Protein AF-A0A7S3V4N7-F1 (afdb_monomer_lite)

Sequence (263 aa):
MKIASLSLTLLSVSLRQSQCFTPSLNCGRSLHKLVNRYDANFSDVVKSKTKLFSSNGDSEEKEKGFMEVMTGKVDIPDEVKDQIYAAEANTPAARDRGSRVALYVAFTILGIGLSSVNVFLSNIRADAGGSYDDLSSIADLGFGWVGGNPLMSFFLLNKIGGAIALLMAGAGGTMWDLENRTKNETAEKIWKELERQKNSESGPTRRVKKKVKSKKLKNQKKKQRLDAFAELIVEDEPAPSPKSEPAPKKDEVEKKDEGEGGF

pLDDT: mean 71.07, std 19.56, range [36.44, 96.06]

Organism: NCBI:txid122233

Structure (mmCIF, N/CA/C/O backbone):
data_AF-A0A7S3V4N7-F1
#
_entry.id   AF-A0A7S3V4N7-F1
#
loop_
_atom_site.group_PDB
_atom_site.id
_atom_site.type_symbol
_atom_site.label_atom_id
_atom_site.label_alt_id
_atom_site.label_comp_id
_atom_site.label_asym_id
_atom_site.label_entity_id
_atom_site.label_seq_id
_atom_site.pdbx_PDB_ins_code
_atom_site.Cartn_x
_atom_site.Cartn_y
_atom_site.Cartn_z
_atom_site.occupancy
_atom_site.B_iso_or_equiv
_atom_site.auth_seq_id
_atom_site.auth_comp_id
_atom_site.auth_asym_id
_atom_site.auth_atom_id
_atom_site.pdbx_PDB_model_num
ATOM 1 N N . MET A 1 1 ? -27.106 -11.854 -16.061 1.00 40.56 1 MET A N 1
ATOM 2 C CA . MET A 1 1 ? -25.821 -11.546 -15.394 1.00 40.56 1 MET A CA 1
ATOM 3 C C . MET A 1 1 ? -25.263 -10.241 -15.965 1.00 40.56 1 MET A C 1
ATOM 5 O O . MET A 1 1 ? -24.817 -10.245 -17.101 1.00 40.56 1 MET A O 1
ATOM 9 N N . LYS A 1 2 ? -25.377 -9.114 -15.244 1.00 45.31 2 LYS A N 1
ATOM 10 C CA . LYS A 1 2 ? -24.905 -7.773 -15.666 1.00 45.31 2 LYS A CA 1
ATOM 11 C C . LYS A 1 2 ? -24.448 -6.959 -14.439 1.00 45.31 2 LYS A C 1
ATOM 13 O O . LYS A 1 2 ? -25.167 -6.070 -14.006 1.00 45.31 2 LYS A O 1
ATOM 18 N N . ILE A 1 3 ? -23.307 -7.300 -13.826 1.00 48.91 3 ILE A N 1
ATOM 19 C CA . ILE A 1 3 ? -22.778 -6.560 -12.648 1.00 48.91 3 ILE A CA 1
ATOM 20 C C . ILE A 1 3 ? -21.300 -6.126 -12.820 1.00 48.91 3 ILE A C 1
ATOM 22 O O . ILE A 1 3 ? -20.749 -5.437 -11.975 1.00 48.91 3 ILE A O 1
ATOM 26 N N . ALA A 1 4 ? -20.643 -6.400 -13.952 1.00 47.94 4 ALA A N 1
ATOM 27 C CA . ALA A 1 4 ? -19.204 -6.124 -14.095 1.00 47.94 4 ALA A CA 1
ATOM 28 C C . ALA A 1 4 ? -18.817 -4.714 -14.615 1.00 47.94 4 ALA A C 1
ATOM 30 O O . ALA A 1 4 ? -17.641 -4.477 -14.857 1.00 47.94 4 ALA A O 1
ATOM 31 N N . SER A 1 5 ? -19.752 -3.770 -14.799 1.00 46.50 5 SER A N 1
ATOM 32 C CA . SER A 1 5 ? -19.463 -2.493 -15.498 1.00 46.50 5 SER A CA 1
ATOM 33 C C . SER A 1 5 ? -19.420 -1.234 -14.614 1.00 46.50 5 SER A C 1
ATOM 35 O O . SER A 1 5 ? -19.173 -0.148 -15.132 1.00 46.50 5 SER A O 1
ATOM 37 N N . LEU A 1 6 ? -19.673 -1.336 -13.306 1.00 44.97 6 LEU A N 1
ATOM 38 C CA . LEU A 1 6 ? -19.856 -0.163 -12.428 1.00 44.97 6 LEU A CA 1
ATOM 39 C C . LEU A 1 6 ? -18.627 0.215 -11.585 1.00 44.97 6 LEU A C 1
ATOM 41 O O . LEU A 1 6 ? -18.625 1.262 -10.946 1.00 44.97 6 LEU A O 1
ATOM 45 N N . SER A 1 7 ? -17.565 -0.594 -11.594 1.00 46.09 7 SER A N 1
ATOM 46 C CA . SER A 1 7 ? -16.358 -0.344 -10.794 1.00 46.09 7 SER A CA 1
ATOM 47 C C . SER A 1 7 ? -15.328 0.570 -11.471 1.00 46.09 7 SER A C 1
ATOM 49 O O . SER A 1 7 ? -14.474 1.118 -10.778 1.00 46.09 7 SER A O 1
ATOM 51 N N . LEU A 1 8 ? -15.403 0.794 -12.790 1.00 44.97 8 LEU A N 1
ATOM 52 C CA . LEU A 1 8 ? -14.395 1.589 -13.511 1.00 44.97 8 LEU A CA 1
ATOM 53 C C . LEU A 1 8 ? -14.656 3.108 -13.512 1.00 44.97 8 LEU A C 1
ATOM 55 O O . LEU A 1 8 ? -13.727 3.884 -13.708 1.00 44.97 8 LEU A O 1
ATOM 59 N N . THR A 1 9 ? -15.887 3.559 -13.265 1.00 45.00 9 THR A N 1
ATOM 60 C CA . THR A 1 9 ? -16.263 4.987 -13.334 1.00 45.00 9 THR A CA 1
ATOM 61 C C . THR A 1 9 ? -16.028 5.770 -12.039 1.00 45.00 9 THR A C 1
ATOM 63 O O . THR A 1 9 ? -16.015 7.000 -12.066 1.00 45.00 9 THR A O 1
ATOM 66 N N . LEU A 1 10 ? -15.792 5.101 -10.906 1.00 42.44 10 LEU A N 1
ATOM 67 C CA . LEU A 1 10 ? -15.499 5.779 -9.633 1.00 42.44 10 LEU A CA 1
ATOM 68 C C . LEU A 1 10 ? -14.033 6.227 -9.507 1.00 42.44 10 LEU A C 1
ATOM 70 O O . LEU A 1 10 ? -13.743 7.124 -8.718 1.00 42.44 10 LEU A O 1
ATOM 74 N N . LEU A 1 11 ? -13.117 5.689 -10.321 1.00 43.41 11 LEU A N 1
ATOM 75 C CA . LEU A 1 11 ? -11.705 6.095 -10.294 1.00 43.41 11 LEU A CA 1
ATOM 76 C C . LEU A 1 11 ? -11.440 7.420 -11.039 1.00 43.41 11 LEU A C 1
ATOM 78 O O . LEU A 1 11 ? -10.458 8.102 -10.759 1.00 43.41 11 LEU A O 1
ATOM 82 N N . SER A 1 12 ? -12.319 7.827 -11.962 1.00 42.59 12 SER A N 1
ATOM 83 C CA . SER A 1 12 ? -12.127 9.028 -12.793 1.00 42.59 12 SER A CA 1
ATOM 84 C C . SER A 1 12 ? -12.555 10.345 -12.135 1.00 42.59 12 SER A C 1
ATOM 86 O O . SER A 1 12 ? -12.159 11.412 -12.599 1.00 42.59 12 SER A O 1
ATOM 88 N N . VAL A 1 13 ? -13.338 10.310 -11.052 1.00 42.47 13 VAL A N 1
ATOM 89 C CA . VAL A 1 13 ? -13.875 11.539 -10.432 1.00 42.47 13 VAL A CA 1
ATOM 90 C C . VAL A 1 13 ? -12.890 12.177 -9.442 1.00 42.47 13 VAL A C 1
ATOM 92 O O . VAL A 1 13 ? -12.931 13.387 -9.233 1.00 42.47 13 VAL A O 1
ATOM 95 N N . SER A 1 14 ? -11.924 11.425 -8.904 1.00 40.78 14 SER A N 1
ATOM 96 C CA . SER A 1 14 ? -11.018 11.948 -7.867 1.00 40.78 14 SER A CA 1
ATOM 97 C C . SER A 1 14 ? -9.770 12.682 -8.391 1.00 40.78 14 SER A C 1
ATOM 99 O O . SER A 1 14 ? -9.029 13.249 -7.592 1.00 40.78 14 SER A O 1
ATOM 101 N N . LEU A 1 15 ? -9.527 12.719 -9.708 1.00 41.91 15 LEU A N 1
ATOM 102 C CA . LEU A 1 15 ? -8.332 13.352 -10.300 1.00 41.91 15 LEU A CA 1
ATOM 103 C C . LEU A 1 15 ? -8.510 14.824 -10.718 1.00 41.91 15 LEU A C 1
ATOM 105 O O . LEU A 1 15 ? -7.553 15.443 -11.178 1.00 41.91 15 LEU A O 1
ATOM 109 N N . ARG A 1 16 ? -9.696 15.425 -10.546 1.00 41.75 16 ARG A N 1
ATOM 110 C CA . ARG A 1 16 ? -9.939 16.829 -10.943 1.00 41.75 16 ARG A CA 1
ATOM 111 C C . ARG A 1 16 ? -9.571 17.892 -9.898 1.00 41.75 16 ARG A C 1
ATOM 113 O O . ARG A 1 16 ? -9.696 19.070 -10.205 1.00 41.75 16 ARG A O 1
ATOM 120 N N . GLN A 1 17 ? -9.081 17.528 -8.709 1.00 40.97 17 GLN A N 1
ATOM 121 C CA . GLN A 1 17 ? -8.784 18.497 -7.635 1.00 40.97 17 GLN A CA 1
ATOM 122 C C . GLN A 1 17 ? -7.293 18.758 -7.347 1.00 40.97 17 GLN A C 1
ATOM 124 O O . GLN A 1 17 ? -6.982 19.497 -6.419 1.00 40.97 17 GLN A O 1
ATOM 129 N N . SER A 1 18 ? -6.356 18.229 -8.143 1.00 39.09 18 SER A N 1
ATOM 130 C CA . SER A 1 18 ? -4.907 18.362 -7.866 1.00 39.09 18 SER A CA 1
ATOM 131 C C . SER A 1 18 ? -4.137 19.274 -8.830 1.00 39.09 18 SER A C 1
ATOM 133 O O . SER A 1 18 ? -2.917 19.170 -8.932 1.00 39.09 18 SER A O 1
ATOM 135 N N . GLN A 1 19 ? -4.809 20.190 -9.529 1.00 41.44 19 GLN A N 1
ATOM 136 C CA . GLN A 1 19 ? -4.140 21.230 -10.317 1.00 41.44 19 GLN A CA 1
ATOM 137 C C . GLN A 1 19 ? -4.125 22.540 -9.531 1.00 41.44 19 GLN A C 1
ATOM 139 O O . GLN A 1 19 ? -5.071 23.304 -9.637 1.00 41.44 19 GLN A O 1
ATOM 144 N N . CYS A 1 20 ? -3.096 22.743 -8.702 1.00 36.44 20 CYS A N 1
ATOM 145 C CA . CYS A 1 20 ? -2.569 24.050 -8.270 1.00 36.44 20 CYS A CA 1
ATOM 146 C C . CYS A 1 20 ? -1.525 23.834 -7.164 1.00 36.44 20 CYS A C 1
ATOM 148 O O . CYS A 1 20 ? -1.802 24.107 -6.006 1.00 36.44 20 CYS A O 1
ATOM 150 N N . PHE A 1 21 ? -0.335 23.316 -7.490 1.00 36.62 21 PHE A N 1
ATOM 151 C CA . PHE A 1 21 ? 0.872 23.578 -6.691 1.00 36.62 21 PHE A CA 1
ATOM 152 C C . PHE A 1 21 ? 2.123 23.164 -7.479 1.00 36.62 21 PHE A C 1
ATOM 154 O O . PHE A 1 21 ? 2.548 22.013 -7.454 1.00 36.62 21 PHE A O 1
ATOM 161 N N . THR A 1 22 ? 2.723 24.106 -8.203 1.00 36.53 22 THR A N 1
ATOM 162 C CA . THR A 1 22 ? 4.083 23.957 -8.738 1.00 36.53 22 THR A CA 1
ATOM 163 C C . THR A 1 22 ? 4.992 24.964 -8.041 1.00 36.53 22 THR A C 1
ATOM 165 O O . THR A 1 22 ? 4.892 26.157 -8.337 1.00 36.53 22 THR A O 1
ATOM 168 N N . PRO A 1 23 ? 5.898 24.547 -7.143 1.00 44.62 23 PRO A N 1
ATOM 169 C CA . PRO A 1 23 ? 7.033 25.377 -6.790 1.00 44.62 23 PRO A CA 1
ATOM 170 C C . PRO A 1 23 ? 8.126 25.216 -7.856 1.00 44.62 23 PRO A C 1
ATOM 172 O O . PRO A 1 23 ? 8.601 24.118 -8.140 1.00 44.62 23 PRO A O 1
ATOM 175 N N . SER A 1 24 ? 8.523 26.344 -8.442 1.00 42.41 24 SER A N 1
ATOM 176 C CA . SER A 1 24 ? 9.732 26.486 -9.252 1.00 42.41 24 SER A CA 1
ATOM 177 C C . SER A 1 24 ? 10.960 26.135 -8.404 1.00 42.41 24 SER A C 1
ATOM 179 O O . SER A 1 24 ? 11.317 26.885 -7.496 1.00 42.41 24 SER A O 1
ATOM 181 N N . LEU A 1 25 ? 11.627 25.019 -8.709 1.00 40.81 25 LEU A N 1
ATOM 182 C CA . LEU A 1 25 ? 12.902 24.639 -8.101 1.00 40.81 25 LEU A CA 1
ATOM 183 C C . LEU A 1 25 ? 14.020 24.698 -9.138 1.00 40.81 25 LEU A C 1
ATOM 185 O O . LEU A 1 25 ? 14.346 23.723 -9.809 1.00 40.81 25 LEU A O 1
ATOM 189 N N . ASN A 1 26 ? 14.648 25.868 -9.201 1.00 45.78 26 ASN A N 1
ATOM 190 C CA . ASN A 1 26 ? 15.981 26.045 -9.755 1.00 45.78 26 ASN A CA 1
ATOM 191 C C . ASN A 1 26 ? 16.992 25.749 -8.629 1.00 45.78 26 ASN A C 1
ATOM 193 O O . ASN A 1 26 ? 17.402 26.640 -7.893 1.00 45.78 26 ASN A O 1
ATOM 197 N N . CYS A 1 27 ? 17.341 24.475 -8.433 1.00 41.66 27 CYS A N 1
ATOM 198 C CA . CYS A 1 27 ? 18.430 24.064 -7.536 1.00 41.66 27 CYS A CA 1
ATOM 199 C C . CYS A 1 27 ? 19.153 22.840 -8.117 1.00 41.66 27 CYS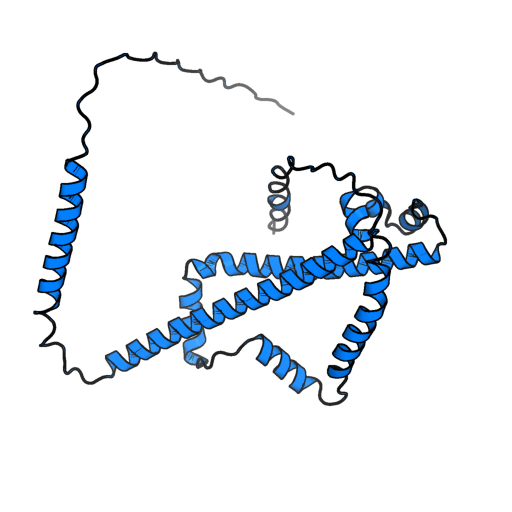 A C 1
ATOM 201 O O . CYS A 1 27 ? 19.166 21.742 -7.564 1.00 41.66 27 CYS A O 1
ATOM 203 N N . GLY A 1 28 ? 19.717 23.020 -9.310 1.00 51.00 28 GLY A N 1
ATOM 204 C CA . GLY A 1 28 ? 20.597 22.049 -9.945 1.00 51.00 28 GLY A CA 1
ATOM 205 C C . GLY A 1 28 ? 22.050 22.358 -9.604 1.00 51.00 28 GLY A C 1
ATOM 206 O O . GLY A 1 28 ? 22.562 23.369 -10.072 1.00 51.00 28 GLY A O 1
ATOM 207 N N . ARG A 1 29 ? 22.682 21.483 -8.803 1.00 47.97 29 ARG A N 1
ATOM 208 C CA . ARG A 1 29 ? 24.131 21.138 -8.748 1.00 47.97 29 ARG A CA 1
ATOM 209 C C . ARG A 1 29 ? 24.565 20.732 -7.328 1.00 47.97 29 ARG A C 1
ATOM 211 O O . ARG A 1 29 ? 25.398 21.385 -6.719 1.00 47.97 29 ARG A O 1
ATOM 218 N N . SER A 1 30 ? 24.022 19.634 -6.790 1.00 48.47 30 SER A N 1
ATOM 219 C CA . SER A 1 30 ? 24.675 18.922 -5.663 1.00 48.47 30 SER A CA 1
ATOM 220 C C . SER A 1 30 ? 24.192 17.479 -5.415 1.00 48.47 30 SER A C 1
ATOM 222 O O . SER A 1 30 ? 24.728 16.782 -4.560 1.00 48.47 30 SER A O 1
ATOM 224 N N . LEU A 1 31 ? 23.203 16.965 -6.159 1.00 51.56 31 LEU A N 1
ATOM 225 C CA . LEU A 1 31 ? 22.624 15.638 -5.874 1.00 51.56 31 LEU A CA 1
ATOM 226 C C . LEU A 1 31 ? 23.416 14.443 -6.433 1.00 51.56 31 LEU A C 1
ATOM 228 O O . LEU A 1 31 ? 23.255 13.327 -5.947 1.00 51.56 31 LEU A O 1
ATOM 232 N N . HIS A 1 32 ? 24.334 14.651 -7.382 1.00 46.38 32 HIS A N 1
ATOM 233 C CA . HIS A 1 32 ? 25.056 13.537 -8.015 1.00 46.38 32 HIS A CA 1
ATOM 234 C C . HIS A 1 32 ? 26.059 12.820 -7.089 1.00 46.38 32 HIS A C 1
ATOM 236 O O . HIS A 1 32 ? 26.393 11.664 -7.334 1.00 46.38 32 HIS A O 1
ATOM 242 N N . LYS A 1 33 ? 26.522 13.459 -6.001 1.00 47.84 33 LYS A N 1
ATOM 243 C CA . LYS A 1 33 ? 27.429 12.822 -5.022 1.00 47.84 33 LYS A CA 1
ATOM 244 C C . LYS A 1 33 ? 26.704 12.043 -3.916 1.00 47.84 33 LYS A C 1
ATOM 246 O O . LYS A 1 33 ? 27.332 11.204 -3.278 1.00 47.84 33 LYS A O 1
ATOM 251 N N . LEU A 1 34 ? 25.408 12.287 -3.697 1.00 49.19 34 LEU A N 1
ATOM 252 C CA . LEU A 1 34 ? 24.624 11.595 -2.665 1.00 49.19 34 LEU A CA 1
ATOM 253 C C . LEU A 1 34 ? 24.043 10.263 -3.157 1.00 49.19 34 LEU A C 1
ATOM 255 O O . LEU A 1 34 ? 23.994 9.310 -2.385 1.00 49.19 34 LEU A O 1
ATOM 259 N N . VAL A 1 35 ? 23.689 10.160 -4.442 1.00 52.16 35 VAL A N 1
ATOM 260 C CA . VAL A 1 35 ? 23.112 8.928 -5.010 1.00 52.16 35 VAL A CA 1
ATOM 261 C C . VAL A 1 35 ? 24.132 7.778 -5.029 1.00 52.16 35 VAL A C 1
ATOM 263 O O . VAL A 1 35 ? 23.807 6.670 -4.615 1.00 52.16 35 VAL A O 1
ATOM 266 N N . ASN A 1 36 ? 25.403 8.046 -5.353 1.00 45.31 36 ASN A N 1
ATOM 267 C CA . ASN A 1 36 ? 26.434 6.997 -5.409 1.00 45.31 36 ASN A CA 1
ATOM 268 C C . ASN A 1 36 ? 26.864 6.440 -4.035 1.00 45.31 36 ASN A C 1
ATOM 270 O O . ASN A 1 36 ? 27.524 5.406 -3.987 1.00 45.31 36 ASN A O 1
ATOM 274 N N . ARG A 1 37 ? 26.511 7.085 -2.910 1.00 45.75 37 ARG A N 1
ATOM 275 C CA . ARG A 1 37 ? 26.785 6.540 -1.561 1.00 45.75 37 ARG A CA 1
ATOM 276 C C . ARG A 1 37 ? 25.693 5.604 -1.039 1.00 45.75 37 ARG A C 1
ATOM 278 O O . ARG A 1 37 ? 25.957 4.870 -0.089 1.00 45.75 37 ARG A O 1
ATOM 285 N N . TYR A 1 38 ? 24.497 5.617 -1.627 1.00 46.94 38 TYR A N 1
ATOM 286 C CA . TYR A 1 38 ? 23.389 4.770 -1.173 1.00 46.94 38 TYR A CA 1
ATOM 287 C C . TYR A 1 38 ? 23.434 3.348 -1.755 1.00 46.94 38 TYR A C 1
ATOM 289 O O . TYR A 1 38 ? 23.052 2.410 -1.056 1.00 46.94 38 TYR A O 1
ATOM 297 N N . ASP A 1 39 ? 23.979 3.159 -2.963 1.00 47.75 39 ASP A N 1
ATOM 298 C CA . ASP A 1 39 ? 24.027 1.836 -3.614 1.00 47.75 39 ASP A CA 1
ATOM 299 C C . ASP A 1 39 ? 24.930 0.824 -2.88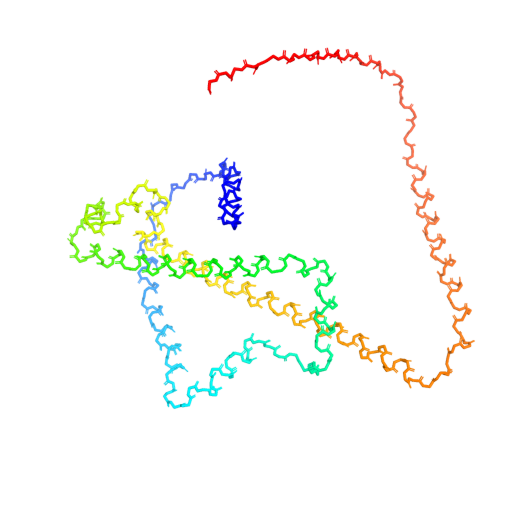2 1.00 47.75 39 ASP A C 1
ATOM 301 O O . ASP A 1 39 ? 24.586 -0.354 -2.774 1.00 47.75 39 ASP A O 1
ATOM 305 N N . ALA A 1 40 ? 26.052 1.268 -2.302 1.00 50.72 40 ALA A N 1
ATOM 306 C CA . ALA A 1 40 ? 26.990 0.359 -1.636 1.00 50.72 40 ALA A CA 1
ATOM 307 C C . ALA A 1 40 ? 26.438 -0.221 -0.317 1.00 50.72 40 ALA A C 1
ATOM 309 O O . ALA A 1 40 ? 26.650 -1.394 -0.024 1.00 50.72 40 ALA A O 1
ATOM 310 N N . ASN A 1 41 ? 25.675 0.567 0.451 1.00 51.00 41 ASN A N 1
ATOM 311 C CA . ASN A 1 41 ? 25.164 0.141 1.759 1.00 51.00 41 ASN A CA 1
ATOM 312 C C . ASN A 1 41 ? 23.836 -0.625 1.675 1.00 51.00 41 ASN A C 1
ATOM 314 O O . ASN A 1 41 ? 23.549 -1.448 2.544 1.00 51.00 41 ASN A O 1
ATOM 318 N N . PHE A 1 42 ? 23.016 -0.395 0.643 1.00 52.22 42 PHE A N 1
ATOM 319 C CA . PHE A 1 42 ? 21.735 -1.095 0.516 1.00 52.22 42 PHE A CA 1
ATOM 320 C C . PHE A 1 42 ? 21.926 -2.587 0.207 1.00 52.22 42 PHE A C 1
ATOM 322 O O . PHE A 1 42 ? 21.214 -3.425 0.762 1.00 52.22 42 PHE A O 1
ATOM 329 N N . SER A 1 43 ? 22.935 -2.941 -0.601 1.00 53.25 43 SER A N 1
ATOM 330 C CA . SER A 1 43 ? 23.198 -4.346 -0.941 1.00 53.25 43 SER A CA 1
ATOM 331 C C . SER A 1 43 ? 23.601 -5.187 0.280 1.00 53.25 43 SER A C 1
ATOM 333 O O . SER A 1 43 ? 23.164 -6.332 0.403 1.00 53.25 43 SER A O 1
ATOM 335 N N . ASP A 1 44 ? 24.339 -4.608 1.233 1.00 54.03 44 ASP A N 1
ATOM 336 C CA . ASP A 1 44 ? 24.762 -5.300 2.457 1.00 54.03 44 ASP A CA 1
ATOM 337 C C . ASP A 1 44 ? 23.633 -5.417 3.490 1.00 54.03 44 ASP A C 1
ATOM 339 O O . ASP A 1 44 ? 23.525 -6.434 4.181 1.00 54.03 44 ASP A O 1
ATOM 343 N N . VAL A 1 45 ? 22.717 -4.443 3.553 1.00 54.25 45 VAL A N 1
ATOM 344 C CA . VAL A 1 45 ? 21.509 -4.530 4.396 1.00 54.25 45 VAL A CA 1
ATOM 345 C C . VAL A 1 45 ? 20.530 -5.582 3.859 1.00 54.25 45 VAL A C 1
ATOM 347 O O . VAL A 1 45 ? 19.939 -6.338 4.633 1.00 54.25 45 VAL A O 1
ATOM 350 N N . VAL A 1 46 ? 20.385 -5.691 2.535 1.00 56.09 46 VAL A N 1
ATOM 351 C CA . VAL A 1 46 ? 19.542 -6.725 1.913 1.00 56.09 46 VAL A CA 1
ATOM 352 C C . VAL A 1 46 ? 20.178 -8.113 2.052 1.00 56.09 46 VAL A C 1
ATOM 354 O O . VAL A 1 46 ? 19.474 -9.065 2.393 1.00 56.09 46 VAL A O 1
ATOM 357 N N . LYS A 1 47 ? 21.502 -8.248 1.886 1.00 53.59 47 LYS A N 1
ATOM 358 C CA . LYS A 1 47 ? 22.225 -9.522 2.086 1.00 53.59 47 LYS A CA 1
ATOM 359 C C . LYS A 1 47 ? 22.219 -9.993 3.541 1.00 53.59 47 LYS A C 1
ATOM 361 O O . LYS A 1 47 ? 22.069 -11.185 3.794 1.00 53.59 47 LYS A O 1
ATOM 366 N N . SER A 1 48 ? 22.342 -9.084 4.508 1.00 50.75 48 SER A N 1
ATOM 367 C CA . SER A 1 48 ? 22.299 -9.439 5.935 1.00 50.75 48 SER A CA 1
ATOM 368 C C . SER A 1 48 ? 20.895 -9.828 6.408 1.00 50.75 48 SER A C 1
ATOM 370 O O . SER A 1 48 ? 20.768 -10.767 7.192 1.00 50.75 48 SER A O 1
ATOM 372 N N . LYS A 1 49 ? 19.829 -9.203 5.882 1.00 51.66 49 LYS A N 1
ATOM 373 C CA . LYS A 1 49 ? 18.448 -9.627 6.174 1.00 51.66 49 LYS A CA 1
ATOM 374 C C . LYS A 1 49 ? 18.052 -10.923 5.472 1.00 51.66 49 LYS A C 1
ATOM 376 O O . LYS A 1 49 ? 17.398 -11.751 6.089 1.00 51.66 49 LYS A O 1
ATOM 381 N N . THR A 1 50 ? 18.465 -11.147 4.227 1.00 47.22 50 THR A N 1
ATOM 382 C CA . THR A 1 50 ? 18.139 -12.397 3.508 1.00 47.22 50 THR A CA 1
ATOM 383 C C . THR A 1 50 ? 18.851 -13.619 4.094 1.00 47.22 50 THR A C 1
ATOM 385 O O . THR A 1 50 ? 18.275 -14.704 4.111 1.00 47.22 50 THR A O 1
ATOM 388 N N . LYS A 1 51 ? 20.036 -13.451 4.699 1.00 44.50 51 LYS A N 1
ATOM 389 C CA . LYS A 1 51 ? 20.747 -14.541 5.395 1.00 44.50 51 LYS A CA 1
ATOM 390 C C . LYS A 1 51 ? 20.062 -15.015 6.688 1.00 44.50 51 LYS A C 1
ATOM 392 O O . LYS A 1 51 ? 20.368 -16.106 7.156 1.00 44.50 51 LYS A O 1
ATOM 397 N N . LEU A 1 52 ? 19.111 -14.245 7.228 1.00 47.62 52 LEU A N 1
ATOM 398 C CA . LEU A 1 52 ? 18.233 -14.663 8.332 1.00 47.62 52 LEU A CA 1
ATOM 399 C C . LEU A 1 52 ? 17.019 -15.490 7.866 1.00 47.62 52 LEU A C 1
ATOM 401 O O . LEU A 1 52 ? 16.383 -16.131 8.696 1.00 47.62 52 LEU A O 1
ATOM 405 N N . PHE A 1 53 ? 16.717 -15.520 6.561 1.00 48.41 53 PHE A N 1
ATOM 406 C CA . PHE A 1 53 ? 15.551 -16.224 6.005 1.00 48.41 53 PHE A CA 1
ATOM 407 C C . PHE A 1 53 ? 15.884 -17.514 5.239 1.00 48.41 53 PHE A C 1
ATOM 409 O O . PHE A 1 53 ? 14.976 -18.269 4.905 1.00 48.41 53 PHE A O 1
ATOM 416 N N . SER A 1 54 ? 17.161 -17.840 5.019 1.00 42.28 54 SER A N 1
ATOM 417 C CA . SER A 1 54 ? 17.572 -19.130 4.440 1.00 42.28 54 SER A CA 1
ATOM 418 C C . SER A 1 54 ? 17.986 -20.130 5.522 1.00 42.28 54 SER A C 1
ATOM 420 O O . SER A 1 54 ? 19.144 -20.529 5.614 1.00 42.28 54 SER A O 1
ATOM 422 N N . SER A 1 55 ? 17.033 -20.546 6.355 1.00 41.25 55 SER A N 1
ATOM 423 C CA . SER A 1 55 ? 17.158 -21.770 7.155 1.00 41.25 55 SER A CA 1
ATOM 424 C C . SER A 1 55 ? 16.421 -22.884 6.412 1.00 41.25 55 SER A C 1
ATOM 426 O O . SER A 1 55 ? 15.200 -23.002 6.516 1.00 41.25 55 SER A O 1
ATOM 428 N N . ASN A 1 56 ? 17.183 -23.651 5.625 1.00 51.50 56 ASN A N 1
ATOM 429 C CA . ASN A 1 56 ? 16.752 -24.894 4.985 1.00 51.50 56 ASN A CA 1
ATOM 430 C C . ASN A 1 56 ? 16.383 -25.922 6.065 1.00 51.50 56 ASN A C 1
ATOM 432 O O . ASN A 1 56 ? 17.231 -26.269 6.885 1.00 51.50 56 ASN A O 1
ATOM 436 N N . GLY A 1 57 ? 15.142 -26.405 6.035 1.00 53.19 57 GLY A N 1
ATOM 437 C CA . GLY A 1 57 ? 14.606 -27.416 6.948 1.00 53.19 57 GLY A CA 1
ATOM 438 C C . GLY A 1 57 ? 13.355 -26.904 7.661 1.00 53.19 57 GLY A C 1
ATOM 439 O O . GLY A 1 57 ? 13.430 -25.926 8.408 1.00 53.19 57 GLY A O 1
ATOM 440 N N . ASP A 1 58 ? 12.227 -27.560 7.392 1.00 52.75 58 ASP A N 1
ATOM 441 C CA . ASP A 1 58 ? 10.903 -27.394 8.017 1.00 52.75 58 ASP A CA 1
ATOM 442 C C . ASP A 1 58 ? 10.109 -26.143 7.591 1.00 52.75 58 ASP A C 1
ATOM 444 O O . ASP A 1 58 ? 9.968 -25.157 8.317 1.00 52.75 58 ASP A O 1
ATOM 448 N N . SER A 1 59 ? 9.579 -26.182 6.363 1.00 56.75 59 SER A N 1
ATOM 449 C CA . SER A 1 59 ? 8.823 -25.092 5.727 1.00 56.75 59 SER A CA 1
ATOM 450 C C . SER A 1 59 ? 7.357 -24.971 6.172 1.00 56.75 59 SER A C 1
ATOM 452 O O . SER A 1 59 ? 6.814 -23.872 6.118 1.00 56.75 59 SER A O 1
ATOM 454 N N . GLU A 1 60 ? 6.714 -26.035 6.662 1.00 58.50 60 GLU A N 1
ATOM 455 C CA . GLU A 1 60 ? 5.279 -25.978 7.008 1.00 58.50 60 GLU A CA 1
ATOM 456 C C . GLU A 1 60 ? 4.990 -25.388 8.400 1.00 58.50 60 GLU A C 1
ATOM 458 O O . GLU A 1 60 ? 3.985 -24.696 8.584 1.00 58.50 60 GLU A O 1
ATOM 463 N N . GLU A 1 61 ? 5.860 -25.599 9.393 1.00 56.78 61 GLU A N 1
ATOM 464 C CA . GLU A 1 61 ? 5.672 -25.009 10.731 1.00 56.78 61 GLU A CA 1
ATOM 465 C C . GLU A 1 61 ? 6.096 -23.536 10.783 1.00 56.78 61 GLU A C 1
ATOM 467 O O . GLU A 1 61 ? 5.484 -22.736 11.494 1.00 56.78 61 GLU A O 1
ATOM 472 N N . LYS A 1 62 ? 7.087 -23.135 9.976 1.00 55.47 62 LYS A N 1
ATOM 473 C CA . LYS A 1 62 ? 7.536 -21.737 9.896 1.00 55.47 62 LYS A CA 1
ATOM 474 C C . LYS A 1 62 ? 6.531 -20.828 9.191 1.00 55.47 62 LYS A C 1
ATOM 476 O O . LYS A 1 62 ? 6.380 -19.688 9.624 1.00 55.47 62 LYS A O 1
ATOM 481 N N . GLU A 1 63 ? 5.810 -21.302 8.170 1.00 55.59 63 GLU A N 1
ATOM 482 C CA . GLU A 1 63 ? 4.716 -20.514 7.578 1.00 55.59 63 GLU A CA 1
ATOM 483 C C . GLU A 1 63 ? 3.574 -20.301 8.573 1.00 55.59 63 GLU A C 1
ATOM 485 O O . GLU A 1 63 ? 3.062 -19.184 8.681 1.00 55.59 63 GLU A O 1
ATOM 490 N N . LYS A 1 64 ? 3.228 -21.330 9.360 1.00 56.19 64 LYS A N 1
ATOM 491 C CA . LYS A 1 64 ? 2.246 -21.196 10.445 1.00 56.19 64 LYS A CA 1
ATOM 492 C C . LYS A 1 64 ? 2.720 -20.203 11.499 1.00 56.19 64 LYS A C 1
ATOM 494 O O . LYS A 1 64 ? 1.952 -19.313 11.839 1.00 56.19 64 LYS A O 1
ATOM 499 N N . GLY A 1 65 ? 3.978 -20.280 11.934 1.00 54.62 65 GLY A N 1
ATOM 500 C CA . GLY A 1 65 ? 4.557 -19.333 12.890 1.00 54.62 65 GLY A CA 1
ATOM 501 C C . GLY A 1 65 ? 4.618 -17.896 12.362 1.00 54.62 65 GLY A C 1
ATOM 502 O O . GLY A 1 65 ? 4.316 -16.958 13.093 1.00 54.62 65 GLY A O 1
ATOM 503 N N . PHE A 1 66 ? 4.942 -17.695 11.082 1.00 54.03 66 PHE A N 1
ATOM 504 C CA . PHE A 1 66 ? 4.995 -16.356 10.488 1.00 54.03 66 PHE A CA 1
ATOM 505 C C . PHE A 1 66 ? 3.597 -15.752 10.303 1.00 54.03 66 PHE A C 1
ATOM 507 O O . PHE A 1 66 ? 3.377 -14.592 10.650 1.00 54.03 66 PHE A O 1
ATOM 514 N N . MET A 1 67 ? 2.625 -16.545 9.839 1.00 53.81 67 MET A N 1
ATOM 515 C CA . MET A 1 67 ? 1.213 -16.146 9.802 1.00 53.81 67 MET A CA 1
ATOM 516 C C . MET A 1 67 ? 0.650 -15.908 11.207 1.00 53.81 67 MET A C 1
ATOM 518 O O . MET A 1 67 ? -0.119 -14.974 11.402 1.00 53.81 67 MET A O 1
ATOM 522 N N . GLU A 1 68 ? 1.033 -16.703 12.202 1.00 55.78 68 GLU A N 1
ATOM 523 C CA . GLU A 1 68 ? 0.577 -16.579 13.591 1.00 55.78 68 GLU A CA 1
ATOM 524 C C . GLU A 1 68 ? 1.130 -15.326 14.278 1.00 55.78 68 GLU A C 1
ATOM 526 O O . GLU A 1 68 ? 0.379 -14.597 14.929 1.00 55.78 68 GLU A O 1
ATOM 531 N N . VAL A 1 69 ? 2.405 -15.003 14.049 1.00 55.03 69 VAL A N 1
ATOM 532 C CA . VAL A 1 69 ? 3.022 -13.753 14.518 1.00 55.03 69 VAL A CA 1
ATOM 533 C C . VAL A 1 69 ? 2.420 -12.534 13.807 1.00 55.03 69 VAL A C 1
ATOM 535 O O . VAL A 1 69 ? 2.190 -11.511 14.448 1.00 55.03 69 VAL A O 1
ATOM 538 N N . MET A 1 70 ? 2.101 -12.636 12.511 1.00 56.72 70 MET A N 1
ATOM 539 C CA . MET A 1 70 ? 1.466 -11.551 11.743 1.00 56.72 70 MET A CA 1
ATOM 540 C C . MET A 1 70 ? -0.022 -11.367 12.067 1.00 56.72 70 MET A C 1
ATOM 542 O O . MET A 1 70 ? -0.553 -10.267 11.935 1.00 56.72 70 MET A O 1
ATOM 546 N N . THR A 1 71 ? -0.716 -12.423 12.493 1.00 59.31 71 THR A N 1
ATOM 547 C CA . THR A 1 71 ? -2.147 -12.349 12.827 1.00 59.31 71 THR A CA 1
ATOM 548 C C . THR A 1 71 ? -2.410 -11.919 14.263 1.00 59.31 71 THR A C 1
ATOM 550 O O . THR A 1 71 ? -3.560 -11.606 14.575 1.00 59.31 71 THR A O 1
ATOM 553 N N . GLY A 1 72 ? -1.373 -11.841 15.111 1.00 58.22 72 GLY A N 1
ATOM 554 C CA . GLY A 1 72 ? -1.468 -11.315 16.473 1.00 58.22 72 GLY A CA 1
ATOM 555 C C . GLY A 1 72 ? -2.647 -11.930 17.215 1.00 58.22 72 GLY A C 1
ATOM 556 O O . GLY A 1 72 ? -3.558 -11.199 17.611 1.00 58.22 72 GLY A O 1
ATOM 557 N N . LYS A 1 73 ? -2.683 -13.269 17.286 1.00 59.59 73 LYS A N 1
ATOM 558 C CA . LYS A 1 73 ? -3.800 -14.006 17.883 1.00 59.59 73 LYS A CA 1
ATOM 559 C C . LYS A 1 73 ? -4.095 -13.443 19.271 1.00 59.59 73 LYS A C 1
ATOM 561 O O . LYS A 1 73 ? -3.261 -13.489 20.166 1.00 59.59 73 LYS A O 1
ATOM 566 N N . VAL A 1 74 ? -5.293 -12.892 19.419 1.00 65.44 74 VAL A N 1
ATOM 567 C CA . VAL A 1 74 ? -5.861 -12.580 20.726 1.00 65.44 74 VAL A CA 1
ATOM 568 C C . VAL A 1 74 ? -6.371 -13.903 21.293 1.00 65.44 74 VAL A C 1
ATOM 570 O O . VAL A 1 74 ? -7.048 -14.632 20.564 1.00 65.44 74 VAL A O 1
ATOM 573 N N . ASP A 1 75 ? -6.059 -14.205 22.556 1.00 77.94 75 ASP A N 1
ATOM 574 C CA . ASP A 1 75 ? -6.520 -15.396 23.294 1.00 77.94 75 ASP A CA 1
ATOM 575 C C . ASP A 1 75 ? -8.037 -15.330 23.576 1.00 77.94 75 ASP A C 1
ATOM 577 O O . ASP A 1 75 ? -8.499 -15.288 24.717 1.00 77.94 75 ASP A O 1
ATOM 581 N N . ILE A 1 76 ? -8.838 -15.242 22.516 1.00 77.75 76 ILE A N 1
ATOM 582 C CA . ILE A 1 76 ? -10.296 -15.250 22.554 1.00 77.75 76 ILE A CA 1
ATOM 583 C C . ILE A 1 76 ? -10.738 -16.688 22.266 1.00 77.75 76 ILE A C 1
ATOM 585 O O . ILE A 1 76 ? -10.372 -17.216 21.213 1.00 77.75 76 ILE A O 1
ATOM 589 N N . PRO A 1 77 ? -11.536 -17.321 23.145 1.00 83.75 77 PRO A N 1
ATOM 590 C CA . PRO A 1 77 ? -12.064 -18.656 22.889 1.00 83.75 77 PRO A CA 1
ATOM 591 C C . PRO A 1 77 ? -12.868 -18.686 21.583 1.00 83.75 77 PRO A C 1
ATOM 593 O O . PRO A 1 77 ? -13.670 -17.784 21.324 1.00 83.75 77 PRO A O 1
ATOM 596 N N . ASP A 1 78 ? -12.696 -19.732 20.772 1.00 84.44 78 ASP A N 1
ATOM 597 C CA . ASP A 1 78 ? -13.345 -19.820 19.454 1.00 84.44 78 ASP A CA 1
ATOM 598 C C . ASP A 1 78 ? -14.886 -19.781 19.544 1.00 84.44 78 ASP A C 1
ATOM 600 O O . ASP A 1 78 ? -15.544 -19.248 18.657 1.00 84.44 78 ASP A O 1
ATOM 604 N N . GLU A 1 79 ? -15.464 -20.231 20.663 1.00 85.50 79 GLU A N 1
ATOM 605 C CA . GLU A 1 79 ? -16.912 -20.240 20.937 1.00 85.50 79 GLU A CA 1
ATOM 606 C C . GLU A 1 79 ? -17.561 -18.843 20.938 1.00 85.50 79 GLU A C 1
ATOM 608 O O . GLU A 1 79 ? -18.729 -18.682 20.585 1.00 85.50 79 GLU A O 1
ATOM 613 N N . VAL A 1 80 ? -16.816 -17.821 21.365 1.00 85.38 80 VAL A N 1
ATOM 614 C CA . VAL A 1 80 ? -17.306 -16.436 21.536 1.00 85.38 80 VAL A CA 1
ATOM 615 C C . VAL A 1 80 ? -16.777 -15.494 20.460 1.00 85.38 80 VAL A C 1
ATOM 617 O O . VAL A 1 80 ? -17.251 -14.365 20.319 1.00 85.38 80 VAL A O 1
ATOM 620 N N . LYS A 1 81 ? -15.806 -15.964 19.681 1.00 84.94 81 LYS A N 1
ATOM 621 C CA . LYS A 1 81 ? -15.094 -15.203 18.663 1.00 84.94 81 LYS A CA 1
ATOM 622 C C . LYS A 1 8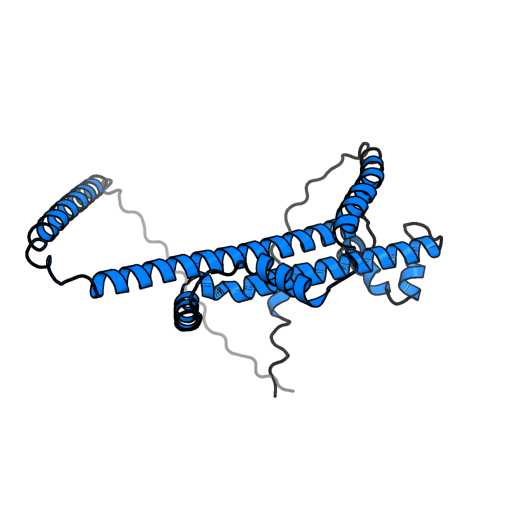1 ? -16.033 -14.623 17.609 1.00 84.94 81 LYS A C 1
ATOM 624 O O . LYS A 1 81 ? -15.971 -13.426 17.331 1.00 84.94 81 LYS A O 1
ATOM 629 N N . ASP A 1 82 ? -16.961 -15.426 17.101 1.00 87.62 82 ASP A N 1
ATOM 630 C CA . ASP A 1 82 ? -17.931 -14.982 16.094 1.00 87.62 82 ASP A CA 1
ATOM 631 C C . ASP A 1 82 ? -18.889 -13.918 16.640 1.00 87.62 82 ASP A C 1
ATOM 633 O O . ASP A 1 82 ? -19.209 -12.954 15.946 1.00 87.62 82 ASP A O 1
ATOM 637 N N . GLN A 1 83 ? -19.298 -14.033 17.908 1.00 85.25 83 GLN A N 1
ATOM 638 C CA . GLN A 1 83 ? -20.160 -13.036 18.553 1.00 85.25 83 GLN A CA 1
ATOM 639 C C . GLN A 1 83 ? -19.431 -11.701 18.730 1.00 85.25 83 GLN A C 1
ATOM 641 O O . GLN A 1 83 ? -20.005 -10.639 18.483 1.00 85.25 83 GLN A O 1
ATOM 646 N N . ILE A 1 84 ? -18.152 -11.747 19.111 1.00 87.06 84 ILE A N 1
ATOM 647 C CA . ILE A 1 84 ? -17.311 -10.557 19.264 1.00 87.06 84 ILE A CA 1
ATOM 648 C C . ILE A 1 84 ? -17.079 -9.895 17.909 1.00 87.06 84 ILE A C 1
ATOM 650 O O . ILE A 1 84 ? -17.237 -8.681 17.802 1.00 87.06 84 ILE A O 1
ATOM 654 N N . TYR A 1 85 ? -16.767 -10.663 16.862 1.00 85.75 85 TYR A N 1
ATOM 655 C CA . TYR A 1 85 ? -16.575 -10.100 15.525 1.00 85.75 85 TYR A CA 1
ATOM 656 C C . TYR A 1 85 ? -17.875 -9.575 14.911 1.00 85.75 85 TYR A C 1
ATOM 658 O O . TYR A 1 85 ? -17.854 -8.537 14.252 1.00 85.75 85 TYR A O 1
ATOM 666 N N . ALA A 1 86 ? -19.017 -10.212 15.171 1.00 88.75 86 ALA A N 1
ATOM 667 C CA . ALA A 1 86 ? -20.315 -9.678 14.767 1.00 88.75 86 ALA A CA 1
ATOM 668 C C . ALA A 1 86 ? -20.638 -8.357 15.491 1.00 88.75 86 ALA A C 1
ATOM 670 O O . ALA A 1 86 ? -21.151 -7.418 14.877 1.00 88.75 86 ALA A O 1
ATOM 671 N N . ALA A 1 87 ? -20.310 -8.242 16.782 1.00 87.06 87 ALA A N 1
ATOM 672 C CA . ALA A 1 87 ? -20.454 -6.992 17.528 1.00 87.06 87 ALA A CA 1
ATOM 673 C C . ALA A 1 87 ? -19.487 -5.905 17.021 1.00 87.06 87 ALA A C 1
ATOM 675 O O . ALA A 1 87 ? -19.874 -4.746 16.873 1.00 87.06 87 ALA A O 1
ATOM 676 N N . GLU A 1 88 ? -18.250 -6.283 16.700 1.00 87.25 88 GLU A N 1
ATOM 677 C CA . GLU A 1 88 ? -17.211 -5.404 16.161 1.00 87.25 88 GLU A CA 1
ATOM 678 C C . GLU A 1 88 ? -17.593 -4.843 14.785 1.00 87.25 88 GLU A C 1
ATOM 680 O O . GLU A 1 88 ? -17.484 -3.635 14.568 1.00 87.25 88 GLU A O 1
ATOM 685 N N . ALA A 1 89 ? -18.153 -5.676 13.904 1.00 87.50 89 ALA A N 1
ATOM 686 C CA . ALA A 1 89 ? -18.629 -5.279 12.578 1.00 87.50 89 ALA A CA 1
ATOM 687 C C . ALA A 1 89 ? -19.744 -4.215 12.617 1.00 87.50 89 ALA A C 1
ATOM 689 O O . ALA A 1 89 ? -19.908 -3.448 11.667 1.00 87.50 89 ALA A O 1
ATOM 690 N N . ASN A 1 90 ? -20.491 -4.131 13.722 1.00 89.62 90 ASN A N 1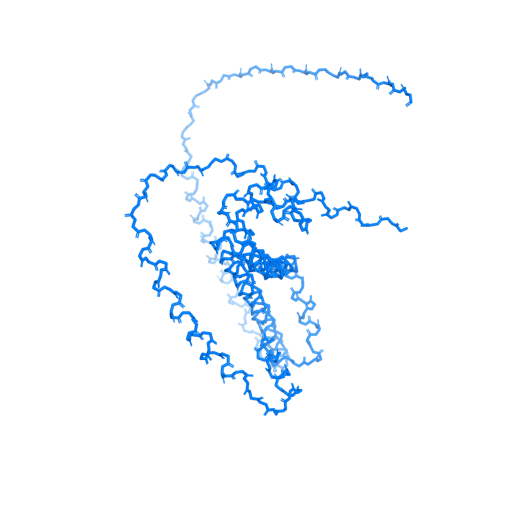
ATOM 691 C CA . ASN A 1 90 ? -21.527 -3.117 13.919 1.00 89.62 90 ASN A CA 1
ATOM 692 C C . ASN A 1 90 ? -20.980 -1.770 14.422 1.00 89.62 90 ASN A C 1
ATOM 694 O O . ASN A 1 90 ? -21.727 -0.792 14.501 1.00 89.62 90 ASN A O 1
ATOM 698 N N . THR A 1 91 ? -19.689 -1.681 14.753 1.00 87.19 91 THR A N 1
ATOM 699 C CA . THR A 1 91 ? -19.077 -0.412 15.159 1.00 87.19 91 THR A CA 1
ATOM 700 C C . THR A 1 91 ? -18.893 0.521 13.952 1.00 87.19 91 THR A C 1
ATOM 702 O O . THR A 1 91 ? -18.587 0.067 12.846 1.00 87.19 91 THR A O 1
ATOM 705 N N . PRO A 1 92 ? -19.030 1.851 14.124 1.00 85.31 92 PRO A N 1
ATOM 706 C CA . PRO A 1 92 ? -18.839 2.800 13.024 1.00 85.31 92 PRO A CA 1
ATOM 707 C C . PRO A 1 92 ? -17.420 2.747 12.434 1.00 85.31 92 PRO A C 1
ATOM 709 O O . PRO A 1 92 ? -17.245 2.998 11.247 1.00 85.31 92 PRO A O 1
ATOM 712 N N . ALA A 1 93 ? -16.416 2.363 13.229 1.00 82.69 93 ALA A N 1
ATOM 713 C CA . ALA A 1 93 ? -15.034 2.212 12.773 1.00 82.69 93 ALA A CA 1
ATOM 714 C C . ALA A 1 93 ? -14.831 1.021 11.814 1.00 82.69 93 ALA A C 1
ATOM 716 O O . ALA A 1 93 ? -13.938 1.067 10.963 1.00 82.69 93 ALA A O 1
ATOM 717 N N . ALA A 1 94 ? -15.655 -0.028 11.936 1.00 87.25 94 ALA A N 1
ATOM 718 C CA . ALA A 1 94 ? -15.544 -1.244 11.137 1.00 87.25 94 ALA A CA 1
ATOM 719 C C . ALA A 1 94 ? -16.147 -1.104 9.730 1.00 87.25 94 ALA A C 1
ATOM 721 O O . ALA A 1 94 ? -15.637 -1.727 8.798 1.00 87.25 94 ALA A O 1
ATOM 722 N N . ARG A 1 95 ? -17.175 -0.256 9.551 1.00 89.00 95 ARG A N 1
ATOM 723 C CA . ARG A 1 95 ? -17.907 -0.105 8.274 1.00 89.00 95 ARG A CA 1
ATOM 724 C C . ARG A 1 95 ? -17.004 0.202 7.078 1.00 89.00 95 ARG A C 1
ATOM 726 O O . ARG A 1 95 ? -17.146 -0.430 6.038 1.00 89.00 95 ARG A O 1
ATOM 733 N N . ASP A 1 96 ? -16.038 1.098 7.255 1.00 92.00 96 ASP A N 1
ATOM 734 C CA . ASP A 1 96 ? -15.120 1.506 6.182 1.00 92.00 96 ASP A CA 1
ATOM 735 C C . ASP A 1 96 ? -13.774 0.769 6.225 1.00 92.00 96 ASP A C 1
ATOM 737 O O . ASP A 1 96 ? -12.908 0.999 5.384 1.00 92.00 96 ASP A O 1
ATOM 741 N N . ARG A 1 97 ? -13.545 -0.124 7.197 1.00 89.38 97 ARG A N 1
ATOM 742 C CA . ARG A 1 97 ? -12.241 -0.792 7.321 1.00 89.38 97 ARG A CA 1
ATOM 743 C C . ARG A 1 97 ? -11.959 -1.697 6.126 1.00 89.38 97 ARG A C 1
ATOM 745 O O . ARG A 1 97 ? -10.844 -1.692 5.616 1.00 89.38 97 ARG A O 1
ATOM 752 N N . GLY A 1 98 ? -12.962 -2.443 5.658 1.00 90.25 98 GLY A N 1
ATOM 753 C CA . GLY A 1 98 ? -12.800 -3.369 4.534 1.00 90.25 98 GLY A CA 1
ATOM 754 C C . GLY A 1 98 ? -12.307 -2.679 3.258 1.00 90.25 98 GLY A C 1
ATOM 755 O O . GLY A 1 98 ? -11.402 -3.188 2.600 1.00 90.25 98 GLY A O 1
ATOM 756 N N . SER A 1 99 ? -12.837 -1.491 2.945 1.00 93.94 99 SER A N 1
ATOM 757 C CA . SER A 1 99 ? -12.417 -0.720 1.769 1.00 93.94 99 SER A CA 1
ATOM 758 C C . SER A 1 99 ? -11.002 -0.160 1.921 1.00 93.94 99 SER A C 1
ATOM 760 O O . SER A 1 99 ? -10.212 -0.265 0.984 1.00 93.94 99 SER A O 1
ATOM 762 N N . ARG A 1 100 ? -10.641 0.361 3.104 1.00 94.50 100 ARG A N 1
ATOM 763 C CA . ARG A 1 100 ? -9.277 0.840 3.396 1.00 94.50 100 ARG A CA 1
ATOM 764 C C . ARG A 1 100 ? -8.245 -0.279 3.283 1.00 94.50 100 ARG A C 1
ATOM 766 O O . ARG A 1 100 ? -7.250 -0.124 2.586 1.00 94.50 100 ARG A O 1
ATOM 773 N N . VAL A 1 101 ? -8.520 -1.426 3.904 1.00 93.19 101 VAL A N 1
ATOM 774 C CA . VAL A 1 101 ? -7.668 -2.626 3.855 1.00 93.19 101 VAL A CA 1
ATOM 775 C C . VAL A 1 101 ? -7.471 -3.093 2.412 1.00 93.19 101 VAL A C 1
ATOM 777 O O . VAL A 1 101 ? -6.335 -3.317 1.999 1.00 93.19 101 VAL A O 1
ATOM 780 N N . ALA A 1 102 ? -8.547 -3.187 1.625 1.00 93.75 102 ALA A N 1
ATOM 781 C CA . ALA A 1 102 ? -8.460 -3.568 0.216 1.00 93.75 102 ALA A CA 1
ATOM 782 C C . ALA A 1 102 ? -7.616 -2.576 -0.599 1.00 93.75 102 ALA A C 1
ATOM 784 O O . ALA A 1 102 ? -6.808 -2.987 -1.430 1.00 93.75 102 ALA A O 1
ATOM 785 N N . LEU A 1 103 ? -7.761 -1.278 -0.331 1.00 95.75 103 LEU A N 1
ATOM 786 C CA . LEU A 1 103 ? -6.997 -0.220 -0.984 1.00 95.75 103 LEU A CA 1
ATOM 787 C C . LEU A 1 103 ? -5.504 -0.278 -0.626 1.00 95.75 103 LEU A C 1
ATOM 789 O O . LEU A 1 103 ? -4.670 -0.143 -1.518 1.00 95.75 103 LEU A O 1
ATOM 793 N N . TYR A 1 104 ? -5.148 -0.547 0.632 1.00 95.25 104 TYR A N 1
ATOM 794 C CA . TYR A 1 104 ? -3.749 -0.727 1.034 1.00 95.25 104 TYR A CA 1
ATOM 795 C C . TYR A 1 104 ? -3.108 -1.930 0.343 1.00 95.25 104 TYR A C 1
ATOM 797 O O . TYR A 1 104 ? -2.024 -1.805 -0.223 1.00 95.25 104 TYR A O 1
ATOM 805 N N . VAL A 1 105 ? -3.812 -3.066 0.303 1.00 94.19 105 VAL A N 1
ATOM 806 C CA . VAL A 1 105 ? -3.349 -4.270 -0.403 1.00 94.19 105 VAL A CA 1
ATOM 807 C C . VAL A 1 105 ? -3.196 -4.000 -1.901 1.00 94.19 105 VAL A C 1
ATOM 809 O O . VAL A 1 105 ? -2.179 -4.367 -2.490 1.00 94.19 105 VAL A O 1
ATOM 812 N N . ALA A 1 106 ? -4.161 -3.311 -2.515 1.00 94.19 106 ALA A N 1
ATOM 813 C CA . ALA A 1 106 ? -4.088 -2.931 -3.920 1.00 94.19 106 ALA A CA 1
ATOM 814 C C . ALA A 1 106 ? -2.871 -2.038 -4.203 1.00 94.19 106 ALA A C 1
ATOM 816 O O . ALA A 1 106 ? -2.147 -2.298 -5.161 1.00 94.19 106 ALA A O 1
ATOM 817 N N . PHE A 1 107 ? -2.591 -1.041 -3.356 1.00 93.56 107 PHE A N 1
ATOM 818 C CA . PHE A 1 107 ? -1.398 -0.201 -3.492 1.00 93.56 107 PHE A CA 1
ATOM 819 C C . PHE A 1 107 ? -0.097 -0.981 -3.314 1.00 93.56 107 PHE A C 1
ATOM 821 O O . PHE A 1 107 ? 0.863 -0.721 -4.038 1.00 93.56 107 PHE A O 1
ATOM 828 N N . THR A 1 108 ? -0.060 -1.956 -2.407 1.00 95.56 108 THR A N 1
ATOM 829 C CA . THR A 1 108 ? 1.107 -2.824 -2.235 1.00 95.56 108 THR A CA 1
ATOM 830 C C . THR A 1 108 ? 1.371 -3.669 -3.472 1.00 95.56 108 THR A C 1
ATOM 832 O O . THR A 1 108 ? 2.489 -3.654 -3.987 1.00 95.56 108 THR A O 1
ATOM 835 N N . ILE A 1 109 ? 0.350 -4.345 -4.001 1.00 94.69 109 ILE A N 1
ATOM 836 C CA . ILE A 1 109 ? 0.484 -5.163 -5.214 1.00 94.69 109 ILE A CA 1
ATOM 837 C C . ILE A 1 109 ? 0.863 -4.284 -6.410 1.00 94.69 109 ILE A C 1
ATOM 839 O O . ILE A 1 109 ? 1.788 -4.618 -7.150 1.00 94.69 109 ILE A O 1
ATOM 843 N N . LEU A 1 110 ? 0.200 -3.136 -6.572 1.00 94.94 110 LEU A N 1
ATOM 844 C CA . LEU A 1 110 ? 0.492 -2.183 -7.640 1.00 94.94 110 LEU A CA 1
ATOM 845 C C . LEU A 1 110 ? 1.933 -1.666 -7.545 1.00 94.94 110 LEU A C 1
ATOM 847 O O . LEU A 1 110 ? 2.636 -1.644 -8.548 1.00 94.94 110 LEU A O 1
ATOM 851 N N . GLY A 1 111 ? 2.394 -1.277 -6.356 1.00 94.94 111 GLY A N 1
ATOM 852 C CA . GLY A 1 111 ? 3.744 -0.753 -6.160 1.00 94.94 111 GLY A CA 1
ATOM 853 C C . GLY A 1 111 ? 4.830 -1.802 -6.409 1.00 94.94 111 GLY A C 1
ATOM 854 O O . GLY A 1 111 ? 5.817 -1.497 -7.077 1.00 94.94 111 GLY A O 1
ATOM 855 N N . ILE A 1 112 ? 4.626 -3.050 -5.967 1.00 95.38 112 ILE A N 1
ATOM 856 C CA . ILE A 1 112 ? 5.527 -4.173 -6.284 1.00 95.38 112 ILE A CA 1
ATOM 857 C C . ILE A 1 112 ? 5.537 -4.429 -7.793 1.00 95.38 112 ILE A C 1
ATOM 859 O O . ILE A 1 112 ? 6.611 -4.569 -8.379 1.00 95.38 112 ILE A O 1
ATOM 863 N N . GLY A 1 113 ? 4.370 -4.436 -8.442 1.00 96.06 113 GLY A N 1
ATOM 864 C CA . GLY A 1 113 ? 4.257 -4.631 -9.887 1.00 96.06 113 GLY A CA 1
ATOM 865 C C . GLY A 1 113 ? 4.969 -3.533 -10.678 1.00 96.06 113 GLY A C 1
ATOM 866 O O . GLY A 1 113 ? 5.811 -3.832 -11.520 1.00 96.06 113 GLY A O 1
ATOM 867 N N . LEU A 1 114 ? 4.703 -2.263 -10.361 1.00 95.00 114 LEU A N 1
ATOM 868 C CA . LEU A 1 114 ? 5.344 -1.110 -11.000 1.00 95.00 114 LEU A CA 1
ATOM 869 C C . LEU A 1 114 ? 6.859 -1.102 -10.782 1.00 95.00 114 LEU A C 1
ATOM 871 O O . LEU A 1 114 ? 7.605 -0.848 -11.722 1.00 95.00 114 LEU A O 1
ATOM 875 N N . SER A 1 115 ? 7.322 -1.418 -9.571 1.00 95.44 115 SER A N 1
ATOM 876 C CA . SER A 1 115 ? 8.753 -1.534 -9.276 1.00 95.44 115 SER A CA 1
ATOM 877 C C . SER A 1 115 ? 9.404 -2.676 -10.067 1.00 95.44 115 SER A C 1
ATOM 879 O O . SER A 1 115 ? 10.467 -2.491 -10.657 1.00 95.44 115 SER A O 1
ATOM 881 N N . SER A 1 116 ? 8.733 -3.826 -10.174 1.00 95.62 116 SER A N 1
ATOM 882 C CA . SER A 1 116 ? 9.229 -4.970 -10.951 1.00 95.62 116 SER A CA 1
ATOM 883 C C . SER A 1 116 ? 9.335 -4.642 -12.442 1.00 95.62 116 SER A C 1
ATOM 885 O O . SER A 1 116 ? 10.362 -4.910 -13.065 1.00 95.62 116 SER A O 1
ATOM 887 N N . VAL A 1 117 ? 8.305 -4.002 -13.008 1.00 95.56 117 VAL A N 1
ATOM 888 C CA . VAL A 1 117 ? 8.311 -3.550 -14.409 1.00 95.56 117 VAL A CA 1
ATOM 889 C C . VAL A 1 117 ? 9.371 -2.468 -14.626 1.00 95.56 117 VAL A C 1
ATOM 891 O O . VAL A 1 117 ? 10.043 -2.485 -15.653 1.00 95.56 117 VAL A O 1
ATOM 894 N N . ASN A 1 118 ? 9.586 -1.566 -13.663 1.00 95.25 118 ASN A N 1
ATOM 895 C CA . ASN A 1 118 ? 10.639 -0.554 -13.746 1.00 95.25 118 ASN A CA 1
ATOM 896 C C . ASN A 1 118 ? 12.035 -1.180 -13.853 1.00 95.25 118 ASN A C 1
ATOM 898 O O . ASN A 1 118 ? 12.814 -0.779 -14.717 1.00 95.25 118 ASN A O 1
ATOM 902 N N . VAL A 1 119 ? 12.343 -2.182 -13.025 1.00 94.31 119 VAL A N 1
ATOM 903 C CA . VAL A 1 119 ? 13.620 -2.911 -13.101 1.00 94.31 119 VAL A CA 1
ATOM 904 C C . VAL A 1 119 ? 13.750 -3.637 -14.441 1.00 94.31 119 VAL A C 1
ATOM 906 O O . VAL A 1 119 ? 14.789 -3.546 -15.090 1.00 94.31 119 VAL A O 1
ATOM 909 N N . PHE A 1 120 ? 12.685 -4.302 -14.893 1.00 94.56 120 PHE A N 1
ATOM 910 C CA . PHE A 1 120 ? 12.668 -5.013 -16.172 1.00 94.56 120 PHE A CA 1
ATOM 911 C C . PHE A 1 120 ? 12.933 -4.089 -17.371 1.00 94.56 120 PHE A C 1
ATOM 913 O O . PHE A 1 120 ? 13.830 -4.355 -18.169 1.00 94.56 120 PHE A O 1
ATOM 920 N N . LEU A 1 121 ? 12.209 -2.970 -17.469 1.00 92.44 121 LEU A N 1
ATOM 921 C CA . LEU A 1 121 ? 12.392 -1.992 -18.546 1.00 92.44 121 LEU A CA 1
ATOM 922 C C . LEU A 1 121 ? 13.756 -1.300 -18.469 1.00 92.44 121 LEU A C 1
ATOM 924 O O . LEU A 1 121 ? 14.357 -1.010 -19.503 1.00 92.44 121 LEU A O 1
ATOM 928 N N . SER A 1 122 ? 14.269 -1.074 -17.256 1.00 89.88 122 SER A N 1
ATOM 929 C CA . SER A 1 122 ? 15.618 -0.535 -17.060 1.00 89.88 122 SER A CA 1
ATOM 930 C C . SER A 1 122 ? 16.693 -1.484 -17.597 1.00 89.88 122 SER A C 1
ATOM 932 O O . SER A 1 122 ? 17.644 -1.015 -18.218 1.00 89.88 122 SER A O 1
ATOM 934 N N . ASN A 1 123 ? 16.533 -2.800 -17.410 1.00 90.62 123 ASN A N 1
ATOM 935 C CA . ASN A 1 123 ? 17.470 -3.802 -17.925 1.00 90.62 123 ASN A CA 1
ATOM 936 C C . ASN A 1 123 ? 17.423 -3.893 -19.454 1.00 90.62 123 ASN A C 1
ATOM 938 O O . ASN A 1 123 ? 18.465 -3.801 -20.090 1.00 90.62 123 ASN A O 1
ATOM 942 N N . ILE A 1 124 ? 16.226 -3.960 -20.051 1.00 90.06 124 ILE A N 1
ATOM 943 C CA . ILE A 1 124 ? 16.059 -3.952 -21.517 1.00 90.06 124 ILE A CA 1
ATOM 944 C C . ILE A 1 124 ? 16.757 -2.747 -22.144 1.00 90.06 124 ILE A C 1
ATOM 946 O O . ILE A 1 124 ? 17.453 -2.861 -23.150 1.00 90.06 124 ILE A O 1
ATOM 950 N N . ARG A 1 125 ? 16.571 -1.572 -21.543 1.00 87.88 125 ARG A N 1
ATOM 951 C CA . ARG A 1 125 ? 17.160 -0.336 -22.045 1.00 87.88 125 ARG A CA 1
ATOM 952 C C . ARG A 1 125 ? 18.679 -0.306 -21.891 1.00 87.88 125 ARG A C 1
ATOM 954 O O . ARG A 1 125 ? 19.354 0.245 -22.756 1.00 87.88 125 ARG A O 1
ATOM 961 N N . ALA A 1 126 ? 19.207 -0.882 -20.812 1.00 87.94 126 ALA A N 1
ATOM 962 C CA . ALA A 1 126 ? 20.645 -1.035 -20.631 1.00 87.94 126 ALA A CA 1
ATOM 963 C C . ALA A 1 126 ? 21.246 -1.985 -21.684 1.00 87.94 126 ALA A C 1
ATOM 965 O O . ALA A 1 126 ? 22.284 -1.662 -22.259 1.00 87.94 126 ALA A O 1
ATOM 966 N N . ASP A 1 127 ? 20.566 -3.094 -21.985 1.00 90.31 127 ASP A N 1
ATOM 967 C CA . ASP A 1 127 ? 21.012 -4.095 -22.962 1.00 90.31 127 ASP A CA 1
ATOM 968 C C . ASP A 1 127 ? 20.937 -3.586 -24.409 1.00 90.31 127 ASP A C 1
ATOM 970 O O . ASP A 1 127 ? 21.796 -3.908 -25.229 1.00 90.31 127 ASP A O 1
ATOM 974 N N . ALA A 1 128 ? 19.948 -2.745 -24.727 1.00 87.19 128 ALA A N 1
ATOM 975 C CA . ALA A 1 128 ? 19.797 -2.147 -26.054 1.00 87.19 128 ALA A CA 1
ATOM 976 C C . ALA A 1 128 ? 20.912 -1.141 -26.410 1.00 87.19 128 ALA A C 1
ATOM 978 O O . ALA A 1 128 ? 21.008 -0.722 -27.562 1.00 87.19 128 ALA A O 1
ATOM 979 N N . GLY A 1 129 ? 21.737 -0.715 -25.442 1.00 82.00 129 GLY A N 1
ATOM 980 C CA . GLY A 1 129 ? 22.841 0.229 -25.665 1.00 82.00 129 GLY A CA 1
ATOM 981 C C . GLY A 1 129 ? 22.407 1.632 -26.117 1.00 82.00 129 GLY A C 1
ATOM 982 O O . GLY A 1 129 ? 23.249 2.435 -26.521 1.00 82.00 129 GLY A O 1
ATOM 983 N N . GLY A 1 130 ? 21.104 1.927 -26.067 1.00 72.19 130 GLY A N 1
ATOM 984 C CA . GLY A 1 130 ? 20.516 3.187 -26.512 1.00 72.19 130 GLY A CA 1
ATOM 985 C C . GLY A 1 130 ? 20.785 4.353 -25.557 1.00 72.19 130 GLY A C 1
ATOM 986 O O . GLY A 1 130 ? 21.041 4.175 -24.363 1.00 72.19 130 GLY A O 1
ATOM 987 N N . SER A 1 131 ? 20.706 5.577 -26.086 1.00 80.50 131 SER A N 1
ATOM 988 C CA . SER A 1 131 ? 20.755 6.802 -25.276 1.00 80.50 131 SER A CA 1
ATOM 989 C C . SER A 1 131 ? 19.576 6.868 -24.296 1.00 80.50 131 SER A C 1
ATOM 991 O O . SER A 1 131 ? 18.530 6.262 -24.521 1.00 80.50 131 SER A O 1
ATOM 993 N N . TYR A 1 132 ? 19.699 7.655 -23.220 1.00 75.12 132 TYR A N 1
ATOM 994 C CA . TYR A 1 132 ? 18.620 7.803 -22.237 1.00 75.12 132 TYR A CA 1
ATOM 995 C C . TYR A 1 132 ? 17.330 8.420 -22.820 1.00 75.12 132 TYR A C 1
ATOM 997 O O . TYR A 1 132 ? 16.244 8.255 -22.258 1.00 75.12 132 TYR A O 1
ATOM 1005 N N . ASP A 1 133 ? 17.430 9.107 -23.945 1.00 81.50 133 ASP A N 1
ATOM 1006 C CA . ASP A 1 133 ? 16.274 9.729 -24.586 1.00 81.50 133 ASP A CA 1
ATOM 1007 C C . ASP A 1 133 ? 15.640 8.824 -25.650 1.00 81.50 133 ASP A C 1
ATOM 1009 O O . ASP A 1 133 ? 14.559 9.124 -26.153 1.00 81.50 133 ASP A O 1
ATOM 1013 N N . ASP A 1 134 ? 16.282 7.698 -25.973 1.00 85.62 134 ASP A N 1
ATOM 1014 C CA . ASP A 1 134 ? 15.794 6.781 -26.990 1.00 85.62 134 ASP A CA 1
ATOM 1015 C C . ASP A 1 134 ? 14.818 5.757 -26.393 1.00 85.62 134 ASP A C 1
ATOM 1017 O O . ASP A 1 134 ? 15.177 4.881 -25.602 1.00 85.62 134 ASP A O 1
ATOM 1021 N N . LEU A 1 135 ? 13.547 5.902 -26.766 1.00 87.38 135 LEU A N 1
ATOM 1022 C CA . LEU A 1 135 ? 12.444 5.031 -26.358 1.00 87.38 135 LEU A CA 1
ATOM 1023 C C . LEU A 1 135 ? 12.024 4.055 -27.465 1.00 87.38 135 LEU A C 1
ATOM 1025 O O . LEU A 1 135 ? 11.087 3.283 -27.256 1.00 87.38 135 LEU A O 1
ATOM 1029 N N . SER A 1 136 ? 12.691 4.077 -28.625 1.00 89.56 136 SER A N 1
ATOM 1030 C CA . SER A 1 136 ? 12.342 3.234 -29.776 1.00 89.56 136 SER A CA 1
ATOM 1031 C C . SER A 1 136 ? 12.437 1.741 -29.444 1.00 89.56 136 SER A C 1
ATOM 1033 O O . SER A 1 136 ? 11.467 1.013 -29.626 1.00 89.56 136 SER A O 1
ATOM 1035 N N . SER A 1 137 ? 13.530 1.315 -28.805 1.00 88.75 137 SER A N 1
ATOM 1036 C CA . SER A 1 137 ? 13.741 -0.076 -28.364 1.00 88.75 137 SER A CA 1
ATOM 1037 C C . SER A 1 137 ? 12.644 -0.607 -27.429 1.00 88.75 137 SER A C 1
ATOM 1039 O O . SER A 1 137 ? 12.260 -1.773 -27.497 1.00 88.75 137 SER A O 1
ATOM 1041 N N . ILE A 1 138 ? 12.100 0.251 -26.565 1.00 89.38 138 ILE A N 1
ATOM 1042 C CA . ILE A 1 138 ? 11.003 -0.089 -25.648 1.00 89.38 138 ILE A CA 1
ATOM 1043 C C . ILE A 1 138 ? 9.674 -0.167 -26.414 1.00 89.38 138 ILE A C 1
ATOM 1045 O O . ILE A 1 138 ? 8.838 -1.030 -26.130 1.00 89.38 138 ILE A O 1
ATOM 1049 N N . ALA A 1 139 ? 9.475 0.719 -27.392 1.00 92.19 139 ALA A N 1
ATOM 1050 C CA . ALA A 1 139 ? 8.296 0.712 -28.246 1.00 92.19 139 ALA A CA 1
ATOM 1051 C C . ALA A 1 139 ? 8.227 -0.548 -29.122 1.00 92.19 139 ALA A C 1
ATOM 1053 O O . ALA A 1 139 ? 7.161 -1.164 -29.188 1.00 92.19 139 ALA A O 1
ATOM 1054 N N . ASP A 1 140 ? 9.356 -0.978 -29.690 1.00 91.88 140 ASP A N 1
ATOM 1055 C CA . ASP A 1 140 ? 9.462 -2.177 -30.534 1.00 91.88 140 ASP A CA 1
ATOM 1056 C C . ASP A 1 140 ? 9.110 -3.468 -29.777 1.00 91.88 140 ASP A C 1
ATOM 1058 O O . ASP A 1 140 ? 8.580 -4.417 -30.353 1.00 91.88 140 ASP A O 1
ATOM 1062 N N . LEU A 1 141 ? 9.321 -3.486 -28.458 1.00 91.00 141 LEU A N 1
ATOM 1063 C CA . LEU A 1 141 ? 8.950 -4.593 -27.568 1.00 91.00 141 LEU A CA 1
ATOM 1064 C C . LEU A 1 141 ? 7.487 -4.537 -27.086 1.00 91.00 141 LEU A C 1
ATOM 1066 O O . LEU A 1 141 ? 7.083 -5.326 -26.233 1.00 91.00 141 LEU A O 1
ATOM 1070 N N . GLY A 1 142 ? 6.681 -3.607 -27.608 1.00 93.38 142 GLY A N 1
ATOM 1071 C CA . GLY A 1 142 ? 5.261 -3.464 -27.275 1.00 93.38 142 GLY A CA 1
ATOM 1072 C C . GLY A 1 142 ? 4.972 -2.594 -26.047 1.00 93.38 142 GLY A C 1
ATOM 1073 O O . GLY A 1 142 ? 3.814 -2.442 -25.655 1.00 93.38 142 GLY A O 1
ATOM 1074 N N . PHE A 1 143 ? 5.990 -1.960 -25.456 1.00 93.94 143 PHE A N 1
ATOM 1075 C CA . PHE A 1 143 ? 5.839 -1.050 -24.313 1.00 93.94 143 PHE A CA 1
ATOM 1076 C C . PHE A 1 143 ? 5.727 0.425 -24.732 1.00 93.94 143 PHE A C 1
ATOM 1078 O O . PHE A 1 143 ? 5.925 1.324 -23.917 1.00 93.94 143 PHE A O 1
ATOM 1085 N N . GLY A 1 144 ? 5.355 0.708 -25.986 1.00 92.19 144 GLY A N 1
ATOM 1086 C CA . GLY A 1 144 ? 5.210 2.081 -26.495 1.00 92.19 144 GLY A CA 1
ATOM 1087 C C . GLY A 1 144 ? 4.214 2.938 -25.698 1.00 92.19 144 GLY A C 1
ATOM 1088 O O . GLY A 1 144 ? 4.373 4.154 -25.591 1.00 92.19 144 GLY A O 1
ATOM 1089 N N . TRP A 1 145 ? 3.237 2.305 -25.042 1.00 93.56 145 TRP A N 1
ATOM 1090 C CA . TRP A 1 145 ? 2.288 2.977 -24.150 1.00 93.56 145 TRP A CA 1
ATOM 1091 C C . TRP A 1 145 ? 2.958 3.637 -22.930 1.00 93.56 145 TRP A C 1
ATOM 1093 O O . TRP A 1 145 ? 2.417 4.603 -22.392 1.00 93.56 145 TRP A O 1
ATOM 1103 N N . VAL A 1 146 ? 4.142 3.168 -22.513 1.00 92.38 146 VAL A N 1
ATOM 1104 C CA . VAL A 1 146 ? 4.917 3.763 -21.411 1.00 92.38 146 VAL A CA 1
ATOM 1105 C C . VAL A 1 146 ? 5.416 5.156 -21.796 1.00 92.38 146 VAL A C 1
ATOM 1107 O O . VAL A 1 146 ? 5.355 6.074 -20.981 1.00 92.38 146 VAL A O 1
ATOM 1110 N N . GLY A 1 147 ? 5.855 5.334 -23.046 1.00 88.69 147 GLY A N 1
ATOM 1111 C CA . GLY A 1 147 ? 6.316 6.623 -23.569 1.00 88.69 147 GLY A CA 1
ATOM 1112 C C . GLY A 1 147 ? 5.182 7.613 -23.849 1.00 88.69 147 GLY A C 1
ATOM 1113 O O . GLY A 1 147 ? 5.389 8.820 -23.760 1.00 88.69 147 GLY A O 1
ATOM 1114 N N . GLY A 1 148 ? 3.971 7.120 -24.130 1.00 90.38 148 GLY A N 1
ATOM 1115 C CA . GLY A 1 148 ? 2.806 7.958 -24.438 1.00 90.38 148 GLY A CA 1
ATOM 1116 C C . GLY A 1 148 ? 2.223 8.722 -23.243 1.00 90.38 148 GLY A C 1
ATOM 1117 O O . GLY A 1 148 ? 1.455 9.662 -23.439 1.00 90.38 148 GLY A O 1
ATOM 1118 N N . ASN A 1 149 ? 2.573 8.347 -22.007 1.00 92.94 149 ASN A N 1
ATOM 1119 C CA . ASN A 1 149 ? 2.090 9.012 -20.799 1.00 92.94 149 ASN A CA 1
ATOM 1120 C C . ASN A 1 149 ? 3.272 9.450 -19.913 1.00 92.94 149 ASN A C 1
ATOM 1122 O O . ASN A 1 149 ? 3.986 8.587 -19.396 1.00 92.94 149 ASN A O 1
ATOM 1126 N N . PRO A 1 150 ? 3.463 10.763 -19.663 1.00 91.19 150 PRO A N 1
ATOM 1127 C CA . PRO A 1 150 ? 4.605 11.262 -18.895 1.00 91.19 150 PRO A CA 1
ATOM 1128 C C . PRO A 1 150 ? 4.640 10.716 -17.463 1.00 91.19 150 PRO A C 1
ATOM 1130 O O . PRO A 1 150 ? 5.719 10.534 -16.905 1.00 91.19 150 PRO A O 1
ATOM 1133 N N . LEU A 1 151 ? 3.480 10.401 -16.876 1.00 92.19 151 LEU A N 1
ATOM 1134 C CA . LEU A 1 151 ? 3.401 9.816 -15.541 1.00 92.19 151 LEU A CA 1
ATOM 1135 C C . LEU A 1 151 ? 3.906 8.367 -15.537 1.00 92.19 151 LEU A C 1
ATOM 1137 O O . LEU A 1 151 ? 4.705 8.001 -14.678 1.00 92.19 151 LEU A O 1
ATOM 1141 N N . MET A 1 152 ? 3.483 7.554 -16.512 1.00 92.12 152 MET A N 1
ATOM 1142 C CA . MET A 1 152 ? 3.946 6.164 -16.624 1.00 92.12 152 MET A CA 1
ATOM 1143 C C . MET A 1 152 ? 5.425 6.113 -16.989 1.00 92.12 152 MET A C 1
ATOM 1145 O O . MET A 1 152 ? 6.165 5.356 -16.372 1.00 92.12 152 MET A O 1
ATOM 1149 N N . SER A 1 153 ? 5.874 6.972 -17.905 1.00 90.75 153 SER A N 1
ATOM 1150 C CA . SER A 1 153 ? 7.293 7.149 -18.219 1.00 90.75 153 SER A CA 1
ATOM 1151 C C . SER A 1 153 ? 8.099 7.506 -16.965 1.00 90.75 153 SER A C 1
ATOM 1153 O O . SER A 1 153 ? 9.118 6.877 -16.679 1.00 90.75 153 SER A O 1
ATOM 1155 N N . PHE A 1 154 ? 7.599 8.429 -16.132 1.00 90.88 154 PHE A N 1
ATOM 1156 C CA . PHE A 1 154 ? 8.267 8.785 -14.884 1.00 90.88 154 PHE A CA 1
ATOM 1157 C C . PHE A 1 154 ? 8.384 7.603 -13.913 1.00 90.88 154 PHE A C 1
ATOM 1159 O O . PHE A 1 154 ? 9.473 7.357 -13.398 1.00 90.88 154 PHE A O 1
ATOM 1166 N N . PHE A 1 155 ? 7.300 6.863 -13.669 1.00 92.56 155 PHE A N 1
ATOM 1167 C CA . PHE A 1 155 ? 7.316 5.742 -12.724 1.00 92.56 155 PHE A CA 1
ATOM 1168 C C . PHE A 1 155 ? 8.074 4.513 -13.236 1.00 92.56 155 PHE A C 1
ATOM 1170 O O . PHE A 1 155 ? 8.710 3.823 -12.442 1.00 92.56 155 PHE A O 1
ATOM 1177 N N . LEU A 1 156 ? 8.011 4.238 -14.540 1.00 93.75 156 LEU A N 1
ATOM 1178 C CA . LEU A 1 156 ? 8.507 2.998 -15.132 1.00 93.75 156 LEU A CA 1
ATOM 1179 C C . LEU A 1 156 ? 9.898 3.115 -15.751 1.00 93.75 156 LEU A C 1
ATOM 1181 O O . LEU A 1 156 ? 10.570 2.094 -15.850 1.00 93.75 156 LEU A O 1
ATOM 1185 N N . LEU A 1 157 ? 10.375 4.310 -16.108 1.00 90.38 157 LEU A N 1
ATOM 1186 C CA . LEU A 1 157 ? 11.695 4.482 -16.732 1.00 90.38 157 LEU A CA 1
ATOM 1187 C C . LEU A 1 157 ? 12.712 5.195 -15.836 1.00 90.38 157 LEU A C 1
ATOM 1189 O O . LEU A 1 157 ? 13.914 5.016 -16.022 1.00 90.38 157 LEU A O 1
ATOM 1193 N N . ASN A 1 158 ? 12.273 5.961 -14.831 1.00 91.88 158 ASN A N 1
ATOM 1194 C CA . ASN A 1 158 ? 13.199 6.578 -13.882 1.00 91.88 158 ASN A CA 1
ATOM 1195 C C . ASN A 1 158 ? 13.430 5.690 -12.660 1.00 91.88 158 ASN A C 1
ATOM 1197 O O . ASN A 1 158 ? 12.488 5.200 -12.039 1.00 91.88 158 ASN A O 1
ATOM 1201 N N . LYS A 1 159 ? 14.693 5.594 -12.227 1.00 91.88 159 LYS A N 1
ATOM 1202 C CA . LYS A 1 159 ? 15.077 4.907 -10.979 1.00 91.88 159 LYS A CA 1
ATOM 1203 C C . LYS A 1 159 ? 14.342 5.466 -9.755 1.00 91.88 159 LYS A C 1
ATOM 1205 O O . LYS A 1 159 ? 13.937 4.720 -8.870 1.00 91.88 159 LYS A O 1
ATOM 1210 N N . ILE A 1 160 ? 14.144 6.787 -9.722 1.00 93.69 160 ILE A N 1
ATOM 1211 C CA . ILE A 1 160 ? 13.406 7.471 -8.649 1.00 93.69 160 ILE A CA 1
ATOM 1212 C C . ILE A 1 160 ? 11.937 7.029 -8.643 1.00 93.69 160 ILE A C 1
ATOM 1214 O O . ILE A 1 160 ? 11.381 6.791 -7.575 1.00 93.69 160 ILE A O 1
ATOM 1218 N N . GLY A 1 161 ? 11.326 6.867 -9.820 1.00 91.12 161 GLY A N 1
ATOM 1219 C CA . GLY A 1 161 ? 9.954 6.383 -9.962 1.00 91.12 161 GLY A CA 1
ATOM 1220 C C . GLY A 1 161 ? 9.774 4.980 -9.384 1.00 91.12 161 GLY A C 1
ATOM 1221 O O . GLY A 1 161 ? 8.899 4.770 -8.542 1.00 91.12 161 GLY A O 1
ATOM 1222 N N . GLY A 1 162 ? 10.670 4.056 -9.743 1.00 91.81 162 GLY A N 1
ATOM 1223 C CA . GLY A 1 162 ? 10.692 2.704 -9.181 1.00 91.81 162 GLY A CA 1
ATOM 1224 C C . GLY A 1 162 ? 10.894 2.679 -7.664 1.00 91.81 162 GLY A C 1
ATOM 1225 O O . GLY A 1 162 ? 10.215 1.925 -6.964 1.00 91.81 162 GLY A O 1
ATOM 1226 N N . ALA A 1 163 ? 11.771 3.539 -7.134 1.00 94.56 163 ALA A N 1
ATOM 1227 C CA . ALA A 1 163 ? 11.990 3.666 -5.694 1.00 94.56 163 ALA A CA 1
ATOM 1228 C C . ALA A 1 163 ? 10.749 4.202 -4.958 1.00 94.56 163 ALA A C 1
ATOM 1230 O O . ALA A 1 163 ? 10.381 3.669 -3.912 1.00 94.56 163 ALA A O 1
ATOM 1231 N N . ILE A 1 164 ? 10.066 5.213 -5.509 1.00 95.06 164 ILE A N 1
ATOM 1232 C CA . ILE A 1 164 ? 8.812 5.739 -4.944 1.00 95.06 164 ILE A CA 1
ATOM 1233 C C . ILE A 1 164 ? 7.722 4.662 -4.964 1.00 95.06 164 ILE A C 1
ATOM 1235 O O . ILE A 1 164 ? 7.020 4.499 -3.968 1.00 95.06 164 ILE A O 1
ATOM 1239 N N . ALA A 1 165 ? 7.596 3.895 -6.052 1.00 93.56 165 ALA A N 1
ATOM 1240 C CA . ALA A 1 165 ? 6.633 2.796 -6.138 1.00 93.56 165 ALA A CA 1
ATOM 1241 C C . ALA A 1 165 ? 6.880 1.729 -5.055 1.00 93.56 165 ALA A C 1
ATOM 1243 O O . ALA A 1 165 ? 5.937 1.259 -4.418 1.00 93.56 165 ALA A O 1
ATOM 1244 N N . LEU A 1 166 ? 8.148 1.402 -4.789 1.00 94.31 166 LEU A N 1
ATOM 1245 C CA . LEU A 1 166 ? 8.530 0.448 -3.748 1.00 94.31 166 LEU A CA 1
ATOM 1246 C C . LEU A 1 166 ? 8.279 0.999 -2.334 1.00 94.31 166 LEU A C 1
ATOM 1248 O O . LEU A 1 166 ? 7.789 0.274 -1.468 1.00 94.31 166 LEU A O 1
ATOM 1252 N N . LEU A 1 167 ? 8.538 2.290 -2.100 1.00 95.75 167 LEU A N 1
ATOM 1253 C CA . LEU A 1 167 ? 8.189 2.955 -0.840 1.00 95.75 167 LEU A CA 1
ATOM 1254 C C . LEU A 1 167 ? 6.675 2.974 -0.605 1.00 95.75 167 LEU A C 1
ATOM 1256 O O . LEU A 1 167 ? 6.233 2.678 0.503 1.00 95.75 167 LEU A O 1
ATOM 1260 N N . MET A 1 168 ? 5.882 3.262 -1.641 1.00 94.50 168 MET A N 1
ATOM 1261 C CA . MET A 1 168 ? 4.418 3.199 -1.578 1.00 94.50 168 MET A CA 1
ATOM 1262 C C . MET A 1 168 ? 3.938 1.782 -1.270 1.00 94.50 168 MET A C 1
ATOM 1264 O O . MET A 1 168 ? 3.034 1.612 -0.453 1.00 94.50 168 MET A O 1
ATOM 1268 N N . ALA A 1 169 ? 4.575 0.760 -1.849 1.00 95.00 169 ALA A N 1
ATOM 1269 C CA . ALA A 1 169 ? 4.241 -0.623 -1.539 1.00 95.00 169 ALA A CA 1
ATOM 1270 C C . ALA A 1 169 ? 4.513 -0.975 -0.071 1.00 95.00 169 ALA A C 1
ATOM 1272 O O . ALA A 1 169 ? 3.667 -1.589 0.585 1.00 95.00 169 ALA A O 1
ATOM 1273 N N . GLY A 1 170 ? 5.669 -0.545 0.447 1.00 94.81 170 GLY A N 1
ATOM 1274 C CA . GLY A 1 170 ? 6.035 -0.708 1.852 1.00 94.81 170 GLY A CA 1
ATOM 1275 C C . GLY A 1 170 ? 5.078 0.026 2.793 1.00 94.81 170 GLY A C 1
ATOM 1276 O O . GLY A 1 170 ? 4.622 -0.560 3.770 1.00 94.81 170 GLY A O 1
ATOM 1277 N N . ALA A 1 171 ? 4.718 1.273 2.474 1.00 95.12 171 ALA A N 1
ATOM 1278 C CA . ALA A 1 171 ? 3.760 2.060 3.250 1.00 95.12 171 ALA A CA 1
ATOM 1279 C C . ALA A 1 171 ? 2.349 1.445 3.239 1.00 95.12 171 ALA A C 1
ATOM 1281 O O . ALA A 1 171 ? 1.691 1.405 4.275 1.00 95.12 171 ALA A O 1
ATOM 1282 N N . GLY A 1 172 ? 1.896 0.911 2.101 1.00 94.62 172 GLY A N 1
ATOM 1283 C CA . GLY A 1 172 ? 0.636 0.167 2.022 1.00 94.62 172 GLY A CA 1
ATOM 1284 C C . GLY A 1 172 ? 0.649 -1.075 2.917 1.00 94.62 172 GLY A C 1
ATOM 1285 O O . GLY A 1 172 ? -0.294 -1.308 3.672 1.00 94.62 172 GLY A O 1
ATOM 1286 N N . GLY A 1 173 ? 1.763 -1.815 2.923 1.00 92.00 173 GLY A N 1
ATOM 1287 C CA . GLY A 1 173 ? 1.923 -3.000 3.764 1.00 92.00 173 GLY A CA 1
ATOM 1288 C C . GLY A 1 173 ? 1.895 -2.674 5.259 1.00 92.00 173 GLY A C 1
ATOM 1289 O O . GLY A 1 173 ? 1.247 -3.378 6.032 1.00 92.00 173 GLY A O 1
ATOM 1290 N N . THR A 1 174 ? 2.535 -1.578 5.678 1.00 94.62 174 THR A N 1
ATOM 1291 C CA . THR A 1 174 ? 2.514 -1.155 7.087 1.00 94.62 174 THR A CA 1
ATOM 1292 C C . THR A 1 174 ? 1.153 -0.608 7.513 1.00 94.62 174 THR A C 1
ATOM 1294 O O . THR A 1 174 ? 0.713 -0.897 8.624 1.00 94.62 174 THR A O 1
ATOM 1297 N N . MET A 1 175 ? 0.447 0.133 6.652 1.00 94.69 175 MET A N 1
ATOM 1298 C CA . MET A 1 175 ? -0.918 0.599 6.941 1.00 94.69 175 MET A CA 1
ATOM 1299 C C . MET A 1 175 ? -1.909 -0.560 7.077 1.00 94.69 175 MET A C 1
ATOM 1301 O O . MET A 1 175 ? -2.788 -0.520 7.939 1.00 94.69 175 MET A O 1
ATOM 1305 N N . TRP A 1 176 ? -1.747 -1.607 6.267 1.00 94.56 176 TRP A N 1
ATOM 1306 C CA . TRP A 1 176 ? -2.525 -2.836 6.391 1.00 94.56 176 TRP A CA 1
ATOM 1307 C C . TRP A 1 176 ? -2.310 -3.527 7.748 1.00 94.56 176 TRP A C 1
ATOM 1309 O O . TRP A 1 176 ? -3.285 -3.873 8.417 1.00 94.56 176 TRP A O 1
ATOM 1319 N N . ASP A 1 177 ? -1.055 -3.659 8.192 1.00 89.75 177 ASP A N 1
ATOM 1320 C CA . ASP A 1 177 ? -0.725 -4.227 9.507 1.00 89.75 177 ASP A CA 1
ATOM 1321 C C . ASP A 1 177 ? -1.318 -3.383 10.653 1.00 89.75 177 ASP A C 1
ATOM 1323 O O . ASP A 1 177 ? -1.955 -3.911 11.565 1.00 89.75 177 ASP A O 1
ATOM 1327 N N . LEU A 1 178 ? -1.215 -2.050 10.571 1.00 92.38 178 LEU A N 1
ATOM 1328 C CA . LEU A 1 178 ? -1.814 -1.149 11.562 1.00 92.38 178 LEU A CA 1
ATOM 1329 C C . LEU A 1 178 ? -3.336 -1.327 11.675 1.00 92.38 178 LEU A C 1
ATOM 1331 O O . LEU A 1 178 ? -3.854 -1.417 12.789 1.00 92.38 178 LEU A O 1
ATOM 1335 N N . GLU A 1 179 ? -4.063 -1.427 10.560 1.00 91.62 179 GLU A N 1
ATOM 1336 C CA . GLU A 1 179 ? -5.510 -1.687 10.600 1.00 91.62 179 GLU A CA 1
ATOM 1337 C C . GLU A 1 179 ? -5.832 -3.028 11.268 1.00 91.62 179 GLU A C 1
ATOM 1339 O O . GLU A 1 179 ? -6.730 -3.090 12.113 1.00 91.62 179 GLU A O 1
ATOM 1344 N N . ASN A 1 180 ? -5.077 -4.087 10.962 1.00 88.69 180 ASN A N 1
ATOM 1345 C CA . ASN A 1 180 ? -5.268 -5.390 11.600 1.00 88.69 180 ASN A CA 1
ATOM 1346 C C . ASN A 1 180 ? -5.012 -5.338 13.112 1.00 88.69 180 ASN A C 1
ATOM 1348 O O . ASN A 1 180 ? -5.808 -5.873 13.887 1.00 88.69 180 ASN A O 1
ATOM 1352 N N . ARG A 1 181 ? -3.971 -4.627 13.558 1.00 88.38 181 ARG A N 1
ATOM 1353 C CA . ARG A 1 181 ? -3.703 -4.431 14.992 1.00 88.38 181 ARG A CA 1
ATOM 1354 C C . ARG A 1 181 ? -4.842 -3.693 15.687 1.00 88.38 181 ARG A C 1
ATOM 1356 O O . ARG A 1 181 ? -5.312 -4.144 16.728 1.00 88.38 181 ARG A O 1
ATOM 1363 N N . THR A 1 182 ? -5.362 -2.619 15.087 1.00 89.62 182 THR A N 1
ATOM 1364 C CA . THR A 1 182 ? -6.494 -1.881 15.682 1.00 89.62 182 THR A CA 1
ATOM 1365 C C . THR A 1 182 ? -7.770 -2.721 15.761 1.00 89.62 182 THR A C 1
ATOM 1367 O O . THR A 1 182 ? -8.543 -2.580 16.715 1.00 89.62 182 THR A O 1
ATOM 1370 N N . LYS A 1 183 ? -7.996 -3.621 14.794 1.00 88.00 183 LYS A N 1
ATOM 1371 C CA . LYS A 1 183 ? -9.097 -4.590 14.839 1.00 88.00 183 LYS A CA 1
ATOM 1372 C C . LYS A 1 183 ? -8.945 -5.523 16.041 1.00 88.00 183 LYS A C 1
ATOM 1374 O O . LYS A 1 183 ? -9.898 -5.677 16.805 1.00 88.00 183 LYS A O 1
ATOM 1379 N N . ASN A 1 184 ? -7.753 -6.082 16.242 1.00 87.56 184 ASN A N 1
ATOM 1380 C CA . ASN A 1 184 ? -7.470 -6.988 17.355 1.00 87.56 184 ASN A CA 1
ATOM 1381 C C . ASN A 1 184 ? -7.615 -6.288 18.716 1.00 87.56 184 ASN A C 1
ATOM 1383 O O . ASN A 1 184 ? -8.295 -6.810 19.597 1.00 87.56 184 ASN A O 1
ATOM 1387 N N . GLU A 1 185 ? -7.098 -5.066 18.866 1.00 88.62 185 GLU A N 1
ATOM 1388 C CA . GLU A 1 185 ? -7.271 -4.273 20.094 1.00 88.62 185 GLU A CA 1
ATOM 1389 C C . GLU A 1 185 ? -8.743 -3.948 20.393 1.00 88.62 185 GLU A C 1
ATOM 1391 O O . GLU A 1 185 ? -9.165 -3.899 21.551 1.00 88.62 185 GLU A O 1
ATOM 1396 N N . THR A 1 186 ? -9.542 -3.691 19.354 1.00 88.69 186 THR A N 1
ATOM 1397 C CA . THR A 1 186 ? -10.977 -3.414 19.510 1.00 88.69 186 THR A CA 1
ATOM 1398 C C . THR A 1 186 ? -11.721 -4.674 19.949 1.00 88.69 186 THR A C 1
ATOM 1400 O O . THR A 1 186 ? -12.522 -4.612 20.883 1.00 88.69 186 THR A O 1
ATOM 1403 N N . ALA A 1 187 ? -11.413 -5.820 19.337 1.00 87.06 187 ALA A N 1
ATOM 1404 C CA . ALA A 1 187 ? -11.974 -7.112 19.720 1.00 87.06 187 ALA A CA 1
ATOM 1405 C C . ALA A 1 187 ? -11.618 -7.483 21.170 1.00 87.06 187 ALA A C 1
ATOM 1407 O O . ALA A 1 187 ? -12.492 -7.890 21.934 1.00 87.06 187 ALA A O 1
ATOM 1408 N N . GLU A 1 188 ? -10.371 -7.257 21.591 1.00 88.75 188 GLU A N 1
ATOM 1409 C CA . GLU A 1 188 ? -9.923 -7.515 22.964 1.00 88.75 188 GLU A CA 1
ATOM 1410 C C . GLU A 1 188 ? -10.659 -6.635 23.992 1.00 88.75 188 GLU A C 1
ATOM 1412 O O . GLU A 1 188 ? -11.043 -7.101 25.066 1.00 88.75 188 GLU A O 1
ATOM 1417 N N . LYS A 1 189 ? -10.913 -5.359 23.669 1.00 89.31 189 LYS A N 1
ATOM 1418 C CA . LYS A 1 189 ? -11.699 -4.457 24.533 1.00 89.31 189 LYS A CA 1
ATOM 1419 C C . LYS A 1 189 ? -13.148 -4.921 24.680 1.00 89.31 189 LYS A C 1
ATOM 1421 O O . LYS A 1 189 ? -13.679 -4.879 25.790 1.00 89.31 189 LYS A O 1
ATOM 1426 N N . ILE A 1 190 ? -13.774 -5.371 23.589 1.00 88.12 190 ILE A N 1
ATOM 1427 C CA . ILE A 1 190 ? -15.136 -5.929 23.612 1.00 88.12 190 ILE A CA 1
ATOM 1428 C C . ILE A 1 190 ? -15.163 -7.199 24.468 1.00 88.12 190 ILE A C 1
ATOM 1430 O O . ILE A 1 190 ? -16.030 -7.338 25.329 1.00 88.12 190 ILE A O 1
ATOM 1434 N N . TRP A 1 191 ? -14.179 -8.083 24.291 1.00 89.50 191 TRP A N 1
ATOM 1435 C CA . TRP A 1 191 ? -14.047 -9.305 25.078 1.00 89.50 191 TRP A CA 1
ATOM 1436 C C . TRP A 1 191 ? -13.936 -9.029 26.580 1.00 89.50 191 TRP A C 1
ATOM 1438 O O . TRP A 1 191 ? -14.724 -9.561 27.361 1.00 89.50 191 TRP A O 1
ATOM 1448 N N . LYS A 1 192 ? -13.029 -8.131 26.989 1.00 90.19 192 LYS A N 1
ATOM 1449 C CA . LYS A 1 192 ? -12.856 -7.752 28.402 1.00 90.19 192 LYS A CA 1
ATOM 1450 C C . LYS A 1 192 ? -14.137 -7.188 29.018 1.00 90.19 192 LYS A C 1
ATOM 1452 O O . LYS A 1 192 ? -14.409 -7.421 30.196 1.00 90.19 192 LYS A O 1
ATOM 1457 N N . GLU A 1 193 ? -14.936 -6.450 28.247 1.00 88.19 193 GLU A N 1
ATOM 1458 C CA . GLU A 1 193 ? -16.213 -5.924 28.733 1.00 88.19 193 GLU A CA 1
ATOM 1459 C C . GLU A 1 193 ? -17.284 -7.023 28.855 1.00 88.19 193 GLU A C 1
ATOM 1461 O O . GLU A 1 193 ? -18.002 -7.050 29.855 1.00 88.19 193 GLU A O 1
ATOM 1466 N N . LEU A 1 194 ? -17.350 -7.976 27.916 1.00 86.50 194 LEU A N 1
ATOM 1467 C CA . LEU A 1 194 ? -18.232 -9.150 28.017 1.00 86.50 194 LEU A CA 1
ATOM 1468 C C . LEU A 1 194 ? -17.874 -10.029 29.222 1.00 86.50 194 LEU A C 1
ATOM 1470 O O . LEU A 1 194 ? -18.749 -10.434 29.990 1.00 86.50 194 LEU A O 1
ATOM 1474 N N . GLU A 1 195 ? -16.583 -10.275 29.438 1.00 88.44 195 GLU A N 1
ATOM 1475 C CA . GLU A 1 195 ? -16.091 -11.033 30.586 1.00 88.44 195 GLU A CA 1
ATOM 1476 C C . GLU A 1 195 ? -16.422 -10.322 31.908 1.00 88.44 195 GLU A C 1
ATOM 1478 O O . GLU A 1 195 ? -16.892 -10.942 32.868 1.00 88.44 195 GLU A O 1
ATOM 1483 N N . ARG A 1 196 ? -16.270 -8.993 31.955 1.00 89.50 196 ARG A N 1
ATOM 1484 C CA . ARG A 1 196 ? -16.668 -8.182 33.111 1.00 89.50 196 ARG A CA 1
ATOM 1485 C C . ARG A 1 196 ? -18.167 -8.276 33.394 1.00 89.50 196 ARG A C 1
ATOM 1487 O O . ARG A 1 196 ? -18.545 -8.366 34.564 1.00 89.50 196 ARG A O 1
ATOM 1494 N N . GLN A 1 197 ? -19.010 -8.250 32.363 1.00 85.19 197 GLN A N 1
ATOM 1495 C CA . GLN A 1 197 ? -20.460 -8.396 32.512 1.00 85.19 197 GLN A CA 1
ATOM 1496 C C . GLN A 1 197 ? -20.815 -9.777 33.069 1.00 85.19 197 GLN A C 1
ATOM 1498 O O . GLN A 1 197 ? -21.488 -9.846 34.101 1.00 85.19 197 GLN A O 1
ATOM 1503 N N . LYS A 1 198 ? -20.243 -10.849 32.506 1.00 87.12 198 LYS A N 1
ATOM 1504 C CA . LYS A 1 198 ? -20.413 -12.232 32.983 1.00 87.12 198 LYS A CA 1
ATOM 1505 C C . LYS A 1 198 ? -19.983 -12.414 34.444 1.00 87.12 198 LYS A C 1
ATOM 1507 O O . LYS A 1 198 ? -20.687 -13.043 35.236 1.00 87.12 198 LYS A O 1
ATOM 1512 N N . ASN A 1 199 ? -18.862 -11.813 34.840 1.00 85.50 199 ASN A N 1
ATOM 1513 C CA . ASN A 1 199 ? -18.381 -11.839 36.226 1.00 85.50 199 ASN A CA 1
ATOM 1514 C C . ASN A 1 199 ? -19.247 -10.980 37.170 1.00 85.50 199 ASN A C 1
ATOM 1516 O O . ASN A 1 199 ? -19.350 -11.268 38.362 1.00 85.50 199 ASN A O 1
ATOM 1520 N N . SER A 1 200 ? -19.895 -9.927 36.660 1.00 83.56 200 SER A N 1
ATOM 1521 C CA . SER A 1 200 ? -20.799 -9.079 37.447 1.00 83.56 200 SER A CA 1
ATOM 1522 C C . SER A 1 200 ? -22.201 -9.669 37.629 1.00 83.56 200 SER A C 1
ATOM 1524 O O . SER A 1 200 ? -22.821 -9.415 38.662 1.00 83.56 200 SER A O 1
ATOM 1526 N N . GLU A 1 201 ? -22.673 -10.473 36.672 1.00 77.81 201 GLU A N 1
ATOM 1527 C CA . GLU A 1 201 ? -23.937 -11.216 36.754 1.00 77.81 201 GLU A CA 1
ATOM 1528 C C . GLU A 1 201 ? -23.814 -12.488 37.597 1.00 77.81 201 GLU A C 1
ATOM 1530 O O . GLU A 1 201 ? -24.740 -12.823 38.332 1.00 77.81 201 GLU A O 1
ATOM 1535 N N . SER A 1 202 ? -22.660 -13.165 37.553 1.00 66.94 202 SER A N 1
ATOM 1536 C CA . SER A 1 202 ? -22.390 -14.357 38.374 1.00 66.94 202 SER A CA 1
ATOM 1537 C C . SER A 1 202 ? -21.947 -14.038 39.810 1.00 66.94 202 SER A C 1
ATOM 1539 O O . SER A 1 202 ? -21.948 -14.915 40.676 1.00 66.94 202 SER A O 1
ATOM 1541 N N . GLY A 1 203 ? -21.612 -12.778 40.108 1.00 58.84 203 GLY A N 1
ATOM 1542 C CA . GLY A 1 203 ? -21.329 -12.329 41.468 1.00 58.84 203 GLY A CA 1
ATOM 1543 C C . GLY A 1 203 ? -22.583 -12.378 42.359 1.00 58.84 203 GLY A C 1
ATOM 1544 O O . GLY A 1 203 ? -23.649 -11.918 41.944 1.00 58.84 203 GLY A O 1
ATOM 1545 N N . PRO A 1 204 ? -22.492 -12.868 43.614 1.00 54.47 204 PRO A N 1
ATOM 1546 C CA . PRO A 1 204 ? -23.649 -12.991 44.488 1.00 54.47 204 PRO A CA 1
ATOM 1547 C C . PRO A 1 204 ? -24.306 -11.625 44.676 1.00 54.47 204 PRO A C 1
ATOM 1549 O O . PRO A 1 204 ? -23.667 -10.637 45.049 1.00 54.47 204 PRO A O 1
ATOM 1552 N N . THR A 1 205 ? -25.607 -11.600 44.419 1.00 52.06 205 THR A N 1
ATOM 1553 C CA . THR A 1 205 ? -26.550 -10.481 44.366 1.00 52.06 205 THR A CA 1
ATOM 1554 C C . THR A 1 205 ? -26.642 -9.702 45.692 1.00 52.06 205 THR A C 1
ATOM 1556 O O . THR A 1 205 ? -27.702 -9.603 46.302 1.00 52.06 205 THR A O 1
ATOM 1559 N N .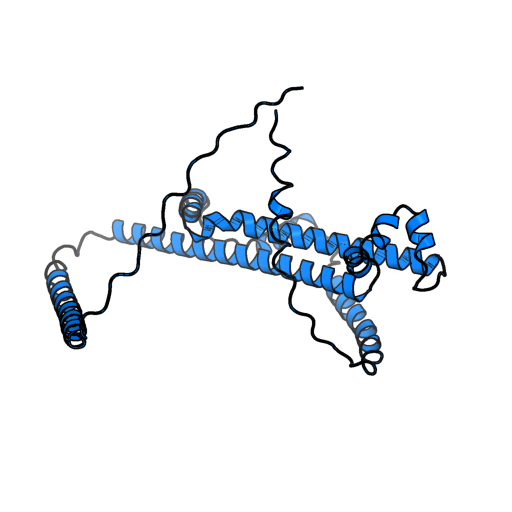 ARG A 1 206 ? -25.543 -9.134 46.212 1.00 51.50 206 ARG A N 1
ATOM 1560 C CA . ARG A 1 206 ? -25.487 -8.618 47.596 1.00 51.50 206 ARG A CA 1
ATOM 1561 C C . ARG A 1 206 ? -25.374 -7.101 47.748 1.00 51.50 206 ARG A C 1
ATOM 1563 O O . ARG A 1 206 ? -25.181 -6.631 48.866 1.00 51.50 206 ARG A O 1
ATOM 1570 N N . ARG A 1 207 ? -25.518 -6.281 46.693 1.00 51.03 207 ARG A N 1
ATOM 1571 C CA . ARG A 1 207 ? -25.388 -4.805 46.835 1.00 51.03 207 ARG A CA 1
ATOM 1572 C C . ARG A 1 207 ? -26.386 -3.927 46.066 1.00 51.03 207 ARG A C 1
ATOM 1574 O O . ARG A 1 207 ? -26.080 -2.767 45.791 1.00 51.03 207 ARG A O 1
ATOM 1581 N N . VAL A 1 208 ? -27.611 -4.387 45.807 1.00 53.16 208 VAL A N 1
ATOM 1582 C CA . VAL A 1 208 ? -28.644 -3.514 45.200 1.00 53.16 208 VAL A CA 1
ATOM 1583 C C . VAL A 1 208 ? -29.311 -2.559 46.212 1.00 53.16 208 VAL A C 1
ATOM 1585 O O . VAL A 1 208 ? -29.766 -1.487 45.827 1.00 53.16 208 VAL A O 1
ATOM 1588 N N . LYS A 1 209 ? -29.268 -2.807 47.531 1.00 51.06 209 LYS A N 1
ATOM 1589 C CA . LYS A 1 209 ? -29.983 -1.933 48.494 1.00 51.06 209 LYS A CA 1
ATOM 1590 C C . LYS A 1 209 ? -29.269 -0.639 48.942 1.00 51.06 209 LYS A C 1
ATOM 1592 O O . LYS A 1 209 ? -29.895 0.160 49.627 1.00 51.06 209 LYS A O 1
ATOM 1597 N N . LYS A 1 210 ? -28.014 -0.348 48.550 1.00 51.28 210 LYS A N 1
ATOM 1598 C CA . LYS A 1 210 ? -27.289 0.865 49.033 1.00 51.28 210 LYS A CA 1
ATOM 1599 C C . LYS A 1 210 ? -27.053 1.988 48.003 1.00 51.28 210 LYS A C 1
ATOM 1601 O O . LYS A 1 210 ? -26.619 3.067 48.394 1.00 51.28 210 LYS A O 1
ATOM 1606 N N . LYS A 1 211 ? -27.353 1.800 46.707 1.00 49.97 211 LYS A N 1
ATOM 1607 C CA . LYS A 1 211 ? -27.003 2.772 45.634 1.00 49.97 211 LYS A CA 1
ATOM 1608 C C . LYS A 1 211 ? -28.131 3.694 45.142 1.00 49.97 211 LYS A C 1
ATOM 1610 O O . LYS A 1 211 ? -27.859 4.568 44.320 1.00 49.97 211 LYS A O 1
ATOM 1615 N N . VAL A 1 212 ? -29.356 3.586 45.659 1.00 53.75 212 VAL A N 1
ATOM 1616 C CA . VAL A 1 212 ? -30.463 4.475 45.240 1.00 53.75 212 VAL A CA 1
ATOM 1617 C C . VAL A 1 212 ? -30.306 5.902 45.800 1.00 53.75 212 VAL A C 1
ATOM 1619 O O . VAL A 1 212 ? -30.620 6.869 45.110 1.00 53.75 212 VAL A O 1
ATOM 1622 N N . LYS A 1 213 ? -29.700 6.084 46.986 1.00 51.91 213 LYS A N 1
ATOM 1623 C CA . LYS A 1 213 ? -29.496 7.428 47.574 1.00 51.91 213 LYS A CA 1
ATOM 1624 C C . LYS A 1 213 ? -28.365 8.253 46.929 1.00 51.91 213 LYS A C 1
ATOM 1626 O O . LYS A 1 213 ? -28.405 9.475 46.987 1.00 51.91 213 LYS A O 1
ATOM 1631 N N . SER A 1 214 ? -27.385 7.631 46.264 1.00 54.81 214 SER A N 1
ATOM 1632 C CA . SER A 1 214 ? -26.226 8.350 45.689 1.00 54.81 214 SER A CA 1
ATOM 1633 C C . SER A 1 214 ? -26.464 8.880 44.264 1.00 54.81 214 SER A C 1
ATOM 1635 O O . SER A 1 214 ? -25.956 9.946 43.910 1.00 54.81 214 SER A O 1
ATOM 1637 N N . LYS A 1 215 ? -27.272 8.189 43.443 1.00 55.19 215 LYS A N 1
ATOM 1638 C CA . LYS A 1 215 ? -27.562 8.627 42.063 1.00 55.19 215 LYS A CA 1
ATOM 1639 C C . LYS A 1 215 ? -28.452 9.878 42.009 1.00 55.19 215 LYS A C 1
ATOM 1641 O O . LYS A 1 215 ? -28.214 10.740 41.168 1.00 55.19 215 LYS A O 1
ATOM 1646 N N . LYS A 1 216 ? -29.402 10.034 42.944 1.00 57.12 216 LYS A N 1
ATOM 1647 C CA . LYS A 1 216 ? -30.274 11.225 43.017 1.00 57.12 216 LYS A CA 1
ATOM 1648 C C . LYS A 1 216 ? -29.472 12.509 43.301 1.00 57.12 216 LYS A C 1
ATOM 1650 O O . LYS A 1 216 ? -29.715 13.536 42.677 1.00 57.12 216 LYS A O 1
ATOM 1655 N N . LEU A 1 217 ? -28.443 12.414 44.148 1.00 58.38 217 LEU A N 1
ATOM 1656 C CA . LEU A 1 217 ? -27.600 13.547 44.553 1.00 58.38 217 LEU A CA 1
ATOM 1657 C C . LEU A 1 217 ? -26.619 14.001 43.450 1.00 58.38 217 LEU A C 1
ATOM 1659 O O . LEU A 1 217 ? -26.330 15.189 43.324 1.00 58.38 217 LEU A O 1
ATOM 1663 N N . LYS A 1 218 ? -26.135 13.079 42.602 1.00 59.81 218 LYS A N 1
ATOM 1664 C CA . LYS A 1 218 ? -25.261 13.425 41.462 1.00 59.81 218 LYS A CA 1
ATOM 1665 C C . LYS A 1 218 ? -26.015 14.098 40.308 1.00 59.81 218 LYS A C 1
ATOM 1667 O O . LYS A 1 218 ? -25.441 14.965 39.655 1.00 59.81 218 LYS A O 1
ATOM 1672 N N . ASN A 1 219 ? -27.287 13.757 40.090 1.00 62.31 219 ASN A N 1
ATOM 1673 C CA . ASN A 1 219 ? -28.107 14.413 39.064 1.00 62.31 219 ASN A CA 1
ATOM 1674 C C . ASN A 1 219 ? -28.492 15.852 39.448 1.00 62.31 219 ASN A C 1
ATOM 1676 O O . ASN A 1 219 ? -28.534 16.709 38.572 1.00 62.31 219 ASN A O 1
ATOM 1680 N N . GLN A 1 220 ? -28.675 16.150 40.740 1.00 67.38 220 GLN A N 1
ATOM 1681 C CA . GLN A 1 220 ? -28.894 17.527 41.210 1.00 67.38 220 GLN A CA 1
ATOM 1682 C C . GLN A 1 220 ? -27.668 18.425 40.986 1.00 67.38 220 GLN A C 1
ATOM 1684 O O . GLN A 1 220 ? -27.807 19.518 40.446 1.00 67.38 220 GLN A O 1
ATOM 1689 N N . LYS A 1 221 ? -26.456 17.938 41.293 1.00 71.69 221 LYS A N 1
ATOM 1690 C CA . LYS A 1 221 ? -25.216 18.703 41.056 1.00 71.69 221 LYS A CA 1
ATOM 1691 C C . LYS A 1 221 ? -24.917 18.937 39.571 1.00 71.69 221 LYS A C 1
ATOM 1693 O O . LYS A 1 221 ? -24.308 19.943 39.230 1.00 71.69 221 LYS A O 1
ATOM 1698 N N . LYS A 1 222 ? -25.326 18.024 38.680 1.00 68.56 222 LYS A N 1
ATOM 1699 C CA . LYS A 1 222 ? -25.201 18.226 37.225 1.00 68.56 222 LYS A CA 1
ATOM 1700 C C . LYS A 1 222 ? -26.198 19.257 36.695 1.00 68.56 222 LYS A C 1
ATOM 1702 O O . LYS A 1 222 ? -25.803 20.064 35.866 1.00 68.56 222 LYS A O 1
ATOM 1707 N N . LYS A 1 223 ? -27.439 19.267 37.200 1.00 75.00 223 LYS A N 1
ATOM 1708 C CA . LYS A 1 223 ? -28.423 20.299 36.839 1.00 75.00 223 LYS A CA 1
ATOM 1709 C C . LYS A 1 223 ? -27.967 21.697 37.261 1.00 75.00 223 LYS A C 1
ATOM 1711 O O . LYS A 1 223 ? -27.986 22.578 36.424 1.00 75.00 223 LYS A O 1
ATOM 1716 N N . GLN A 1 224 ? -27.441 21.859 38.477 1.00 75.81 224 GLN A N 1
ATOM 1717 C CA . GLN A 1 224 ? -26.907 23.152 38.940 1.00 75.81 224 GLN A CA 1
ATOM 1718 C C . GLN A 1 224 ? -25.733 23.667 38.095 1.00 75.81 224 GLN A C 1
ATOM 1720 O O . GLN A 1 224 ? -25.600 24.865 37.893 1.00 75.81 224 GLN A O 1
ATOM 1725 N N . ARG A 1 225 ? -24.877 22.771 37.583 1.00 73.00 225 ARG A N 1
ATOM 1726 C CA . ARG A 1 225 ? -23.777 23.172 36.693 1.00 73.00 225 ARG A CA 1
ATOM 1727 C C . ARG A 1 225 ? -24.274 23.602 35.318 1.00 73.00 225 ARG A C 1
ATOM 1729 O O . ARG A 1 225 ? -23.713 24.529 34.763 1.00 73.00 225 ARG A O 1
ATOM 1736 N N . LEU A 1 226 ? -25.289 22.929 34.776 1.00 72.31 226 LEU A N 1
ATOM 1737 C CA . LEU A 1 226 ? -25.879 23.306 33.490 1.00 72.31 226 LEU A CA 1
ATOM 1738 C C . LEU A 1 226 ? -26.690 24.604 33.590 1.00 72.31 226 LEU A C 1
ATOM 1740 O O . LEU A 1 226 ? -26.638 25.391 32.657 1.00 72.31 226 LEU A O 1
ATOM 1744 N N . ASP A 1 227 ? -27.353 24.852 34.722 1.00 78.44 227 ASP A N 1
ATOM 1745 C CA . ASP A 1 227 ? -28.044 26.123 34.997 1.00 78.44 227 ASP A CA 1
ATOM 1746 C C . ASP A 1 227 ? -27.063 27.301 35.036 1.00 78.44 227 ASP A C 1
ATOM 17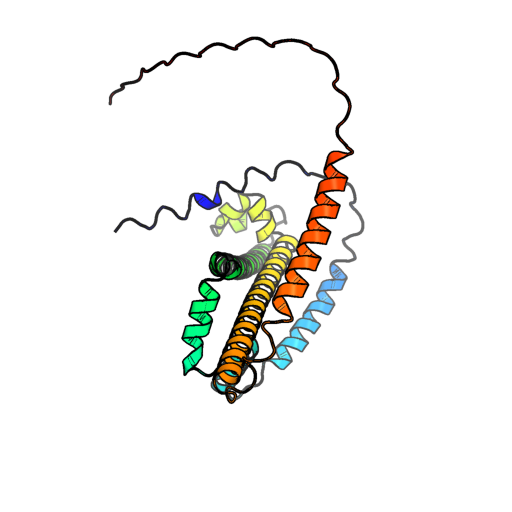48 O O . ASP A 1 227 ? -27.277 28.303 34.367 1.00 78.44 227 ASP A O 1
ATOM 1752 N N . ALA A 1 228 ? -25.926 27.145 35.726 1.00 74.12 228 ALA A N 1
ATOM 1753 C CA . ALA A 1 228 ? -24.895 28.183 35.788 1.00 74.12 228 ALA A CA 1
ATOM 1754 C C . ALA A 1 228 ? -24.265 28.496 34.415 1.00 74.12 228 ALA A C 1
ATOM 1756 O O . ALA A 1 228 ? -23.829 29.617 34.179 1.00 74.12 228 ALA A O 1
ATOM 1757 N N . PHE A 1 229 ? -24.216 27.521 33.497 1.00 68.25 229 PHE A N 1
ATOM 1758 C CA . PHE A 1 229 ? -23.800 27.772 32.111 1.00 68.25 229 PHE A CA 1
ATOM 1759 C C . PHE A 1 229 ? -24.905 28.411 31.265 1.00 68.25 229 PHE A C 1
ATOM 1761 O O . PHE A 1 229 ? -24.587 29.111 30.312 1.00 68.25 229 PHE A O 1
ATOM 1768 N N . ALA A 1 230 ? -26.179 28.177 31.586 1.00 74.06 230 ALA A N 1
ATOM 1769 C CA . ALA A 1 230 ? -27.294 28.809 30.891 1.00 74.06 230 ALA A CA 1
ATOM 1770 C C . ALA A 1 230 ? -27.425 30.293 31.265 1.00 74.06 230 ALA A C 1
ATOM 1772 O O . ALA A 1 230 ? -27.654 31.111 30.383 1.00 74.06 230 ALA A O 1
ATOM 1773 N N . GLU A 1 231 ? -27.210 30.651 32.534 1.00 67.88 231 GLU A N 1
ATOM 1774 C CA . GLU A 1 231 ? -27.227 32.048 32.996 1.00 67.88 231 GLU A CA 1
ATOM 1775 C C . GLU A 1 231 ? -26.109 32.881 32.342 1.00 67.88 231 GLU A C 1
ATOM 1777 O O . GLU A 1 231 ? -26.351 33.989 31.877 1.00 67.88 231 GLU A O 1
ATOM 1782 N N . LEU A 1 232 ? -24.915 32.300 32.169 1.00 61.50 232 LEU A N 1
ATOM 1783 C CA . LEU A 1 232 ? -23.760 32.983 31.570 1.00 61.50 232 LEU A CA 1
ATOM 1784 C C . LEU A 1 232 ? -23.878 33.210 30.049 1.00 61.50 232 LEU A C 1
ATOM 1786 O O . LEU A 1 232 ? -23.102 33.968 29.482 1.00 61.50 232 LEU A O 1
ATOM 1790 N N . ILE A 1 233 ? -24.834 32.556 29.380 1.00 61.56 233 ILE A N 1
ATOM 1791 C CA . ILE A 1 233 ? -25.118 32.746 27.944 1.00 61.56 233 ILE A CA 1
ATOM 1792 C C . ILE A 1 233 ? -26.202 33.820 27.728 1.00 61.56 233 ILE A C 1
ATOM 1794 O O . ILE A 1 233 ? -26.343 34.332 26.622 1.00 61.56 233 ILE A O 1
ATOM 1798 N N . VAL A 1 234 ? -26.951 34.196 28.771 1.00 58.81 234 VAL A N 1
ATOM 1799 C CA . VAL A 1 234 ? -28.032 35.194 28.679 1.00 58.81 234 VAL A CA 1
ATOM 1800 C C . VAL A 1 234 ? -27.528 36.631 28.899 1.00 58.81 234 VAL A C 1
ATOM 1802 O O . VAL A 1 234 ? -28.188 37.568 28.465 1.00 58.81 234 VAL A O 1
ATOM 1805 N N . GLU A 1 235 ? -26.346 36.835 29.492 1.00 57.78 235 GLU A N 1
ATOM 1806 C CA . GLU A 1 235 ? -25.785 38.185 29.712 1.00 57.78 235 GLU A CA 1
ATOM 1807 C C . GLU A 1 235 ? -25.037 38.782 28.502 1.00 57.78 235 GLU A C 1
ATOM 1809 O O . GLU A 1 235 ? -24.712 39.966 28.518 1.00 57.78 235 GLU A O 1
ATOM 1814 N N . ASP A 1 236 ? -24.831 38.012 27.428 1.00 56.03 236 ASP A N 1
ATOM 1815 C CA . ASP A 1 236 ? -24.180 38.461 26.185 1.00 56.03 236 ASP A CA 1
ATOM 1816 C C . ASP A 1 236 ? -25.201 38.730 25.057 1.00 56.03 236 ASP A C 1
ATOM 1818 O O . ASP A 1 236 ? -24.944 38.461 23.883 1.00 56.03 236 ASP A O 1
ATOM 1822 N N . GLU A 1 237 ? -26.385 39.263 25.391 1.00 53.59 237 GLU A N 1
ATOM 1823 C CA . GLU A 1 237 ? -27.293 39.824 24.382 1.00 53.59 237 GLU A CA 1
ATOM 1824 C C . GLU A 1 237 ? -26.867 41.274 24.054 1.00 53.59 237 GLU A C 1
ATOM 1826 O O . GLU A 1 237 ? -27.083 42.186 24.861 1.00 53.59 237 GLU A O 1
ATOM 1831 N N . PRO A 1 238 ? -26.230 41.544 22.894 1.00 52.09 238 PRO A N 1
ATOM 1832 C CA . PRO A 1 238 ? -25.921 42.905 22.489 1.00 52.09 238 PRO A CA 1
ATOM 1833 C C . PRO A 1 238 ? -27.211 43.670 22.175 1.00 52.09 238 PRO A C 1
ATOM 1835 O O . PRO A 1 238 ? -28.089 43.194 21.456 1.00 52.09 238 PRO A O 1
ATOM 1838 N N . ALA A 1 239 ? -27.278 44.890 22.709 1.00 55.91 239 ALA A N 1
ATOM 1839 C CA . ALA A 1 239 ? -28.348 45.863 22.532 1.00 55.91 239 ALA A CA 1
ATOM 1840 C C . ALA A 1 239 ? -28.896 45.951 21.084 1.00 55.91 239 ALA A C 1
ATOM 1842 O O . ALA A 1 239 ? -28.128 45.850 20.121 1.00 55.91 239 ALA A O 1
ATOM 1843 N N . PRO A 1 240 ? -30.208 46.215 20.910 1.00 53.66 240 PRO A N 1
ATOM 1844 C CA . PRO A 1 240 ? -30.855 46.252 19.602 1.00 53.66 240 PRO A CA 1
ATOM 1845 C C . PRO A 1 240 ? -30.291 47.387 18.739 1.00 53.66 240 PRO A C 1
ATOM 1847 O O . PRO A 1 240 ? -30.500 48.570 19.018 1.00 53.66 240 PRO A O 1
ATOM 1850 N N . SER A 1 241 ? -29.594 47.021 17.663 1.00 52.38 241 SER A N 1
ATOM 1851 C CA . SER A 1 241 ? -29.186 47.942 16.605 1.00 52.38 241 SER A CA 1
ATOM 1852 C C . SER A 1 241 ? -30.318 48.126 15.570 1.00 52.38 241 SER A C 1
ATOM 1854 O O . SER A 1 241 ? -31.191 47.264 15.426 1.00 52.38 241 SER A O 1
ATOM 1856 N N . PRO A 1 242 ? -30.387 49.295 14.908 1.00 53.09 242 PRO A N 1
ATOM 1857 C CA . PRO A 1 242 ? -31.610 49.813 14.304 1.00 53.09 242 PRO A CA 1
ATOM 1858 C C . PRO A 1 242 ? -31.894 49.281 12.890 1.00 53.09 242 PRO A C 1
ATOM 1860 O O . PRO A 1 242 ? -30.994 49.009 12.099 1.00 53.09 242 PRO A O 1
ATOM 1863 N N . LYS A 1 243 ? -33.197 49.226 12.579 1.00 56.12 243 LYS A N 1
ATOM 1864 C CA . LYS A 1 243 ? -33.830 49.044 11.259 1.00 56.12 243 LYS A CA 1
ATOM 1865 C C . LYS A 1 243 ? -33.012 49.581 10.070 1.00 56.12 243 LYS A C 1
ATOM 1867 O O . LYS A 1 243 ? -32.815 50.785 9.952 1.00 56.12 243 LYS A O 1
ATOM 1872 N N . SER A 1 244 ? -32.719 48.698 9.123 1.00 49.50 244 SER A N 1
ATOM 1873 C CA . SER A 1 244 ? -32.583 48.937 7.672 1.00 49.50 244 SER A CA 1
ATOM 1874 C C . SER A 1 244 ? -32.562 47.547 7.018 1.00 49.50 244 SER A C 1
ATOM 1876 O O . SER A 1 244 ? -32.032 46.620 7.615 1.00 49.50 244 SER A O 1
ATOM 1878 N N . GLU A 1 245 ? -33.113 47.211 5.863 1.00 57.19 245 GLU A N 1
ATOM 1879 C CA . GLU A 1 245 ? -33.974 47.787 4.834 1.00 57.19 245 GLU A CA 1
ATOM 1880 C C . GLU A 1 245 ? -34.255 46.563 3.916 1.00 57.19 245 GLU A C 1
ATOM 1882 O O . GLU A 1 245 ? -33.357 45.732 3.740 1.00 57.19 245 GLU A O 1
ATOM 1887 N N . PRO A 1 246 ? -35.477 46.326 3.408 1.00 57.91 246 PRO A N 1
ATOM 1888 C CA . PRO A 1 246 ? -35.793 45.071 2.722 1.00 57.91 246 PRO A CA 1
ATOM 1889 C C . PRO A 1 246 ? -35.185 45.016 1.310 1.00 57.91 246 PRO A C 1
ATOM 1891 O O . PRO A 1 246 ? -35.553 45.795 0.433 1.00 57.91 246 PRO A O 1
ATOM 1894 N N . ALA A 1 247 ? -34.286 44.054 1.079 1.00 57.44 247 ALA A N 1
ATOM 1895 C CA . ALA A 1 247 ? -33.730 43.755 -0.240 1.00 57.44 247 ALA A CA 1
ATOM 1896 C C . ALA A 1 247 ? -34.765 43.056 -1.158 1.00 57.44 247 ALA A C 1
ATOM 1898 O O . ALA A 1 247 ? -35.596 42.278 -0.675 1.00 57.44 247 ALA A O 1
ATOM 1899 N N . PRO A 1 248 ? -34.728 43.323 -2.479 1.00 57.78 248 PRO A N 1
ATOM 1900 C CA . PRO A 1 248 ? -35.794 42.983 -3.416 1.00 57.78 248 PRO A CA 1
ATOM 1901 C C . PRO A 1 248 ? -35.809 41.504 -3.820 1.00 57.78 248 PRO A C 1
ATOM 1903 O O . PRO A 1 248 ? -34.771 40.855 -3.967 1.00 57.78 248 PRO A O 1
ATOM 1906 N N . LYS A 1 249 ? -37.029 41.007 -4.051 1.00 56.88 249 LYS A N 1
ATOM 1907 C CA . LYS A 1 249 ? -37.332 39.715 -4.673 1.00 56.88 249 LYS A CA 1
ATOM 1908 C C . LYS A 1 249 ? -36.647 39.633 -6.041 1.00 56.88 249 LYS A C 1
ATOM 1910 O O . LYS A 1 249 ? -36.808 40.539 -6.851 1.00 56.88 249 LYS A O 1
ATOM 1915 N N . LYS A 1 250 ? -35.898 38.553 -6.280 1.00 59.31 250 LYS A N 1
ATOM 1916 C CA . LYS A 1 250 ? -35.519 38.131 -7.630 1.00 59.31 250 LYS A CA 1
ATOM 1917 C C . LYS A 1 250 ? -36.491 37.066 -8.096 1.00 59.31 250 LYS A C 1
ATOM 1919 O O . LYS A 1 250 ? -36.744 36.092 -7.388 1.00 59.31 250 LYS A O 1
ATOM 1924 N N . ASP A 1 251 ? -37.016 37.356 -9.269 1.00 60.53 251 ASP A N 1
ATOM 1925 C CA . ASP A 1 251 ? -38.119 36.712 -9.941 1.00 60.53 251 ASP A CA 1
ATOM 1926 C C . ASP A 1 251 ? -37.831 35.274 -10.369 1.00 60.53 251 ASP A C 1
ATOM 1928 O O . ASP A 1 251 ? -36.690 34.853 -10.583 1.00 60.53 251 ASP A O 1
ATOM 1932 N N . GLU A 1 252 ? -38.942 34.554 -10.480 1.00 56.31 252 GLU A N 1
ATOM 1933 C CA . GLU A 1 252 ? -39.125 33.277 -11.147 1.00 56.31 252 GLU A CA 1
ATOM 1934 C C . GLU A 1 252 ? -38.400 33.246 -12.499 1.00 56.31 252 GLU A C 1
ATOM 1936 O O . GLU A 1 252 ? -38.671 34.059 -13.380 1.00 56.31 252 GLU A O 1
ATOM 1941 N N . VAL A 1 253 ? -37.513 32.265 -12.689 1.00 60.19 253 VAL A N 1
ATOM 1942 C CA . VAL A 1 253 ? -37.130 31.836 -14.036 1.00 60.19 253 VAL A CA 1
ATOM 1943 C C . VAL A 1 253 ? -37.929 30.591 -14.371 1.00 60.19 253 VAL A C 1
ATOM 1945 O O . VAL A 1 253 ? -37.743 29.502 -13.828 1.00 60.19 253 VAL A O 1
ATOM 1948 N N . GLU A 1 254 ? -38.860 30.873 -15.261 1.00 58.66 254 GLU A N 1
ATOM 1949 C CA . GLU A 1 254 ? -39.785 30.047 -15.999 1.00 58.66 254 GLU A CA 1
ATOM 1950 C C . GLU A 1 254 ? -39.134 28.823 -16.664 1.00 58.66 254 GLU A C 1
ATOM 1952 O O . GLU A 1 254 ? -38.037 28.859 -17.224 1.00 58.66 254 GLU A O 1
ATOM 1957 N N . LYS A 1 255 ? -39.893 27.729 -16.595 1.00 52.34 255 LYS A N 1
ATOM 1958 C CA . LYS A 1 255 ? -39.776 26.486 -17.357 1.00 52.34 255 LYS A CA 1
ATOM 1959 C C . LYS A 1 255 ? -39.566 26.749 -18.854 1.00 52.34 255 LYS A C 1
ATOM 1961 O O . LYS A 1 255 ? -40.322 27.506 -19.454 1.00 52.34 255 LYS A O 1
ATOM 1966 N N . LYS A 1 256 ? -38.692 25.967 -19.489 1.00 56.59 256 LYS A N 1
ATOM 1967 C CA . LYS A 1 256 ? -38.876 25.604 -20.898 1.00 56.59 256 LYS A CA 1
ATOM 1968 C C . LYS A 1 256 ? -38.569 24.126 -21.118 1.00 56.59 256 LYS A C 1
ATOM 1970 O O . LYS A 1 256 ? -37.415 23.707 -21.119 1.00 56.59 256 LYS A O 1
ATOM 1975 N N . ASP A 1 257 ? -39.656 23.367 -21.230 1.00 58.69 257 ASP A N 1
ATOM 1976 C CA . ASP A 1 257 ? -39.730 22.122 -21.986 1.00 58.69 257 ASP A CA 1
ATOM 1977 C C . ASP A 1 257 ? -39.397 22.422 -23.456 1.00 58.69 257 ASP A C 1
ATOM 1979 O O . ASP A 1 257 ? -39.822 23.459 -23.958 1.00 58.69 257 ASP A O 1
ATOM 1983 N N . GLU A 1 258 ? -38.643 21.538 -24.113 1.00 54.94 258 GLU A N 1
ATOM 1984 C CA . GLU A 1 258 ? -38.770 21.151 -25.532 1.00 54.94 258 GLU A CA 1
ATOM 1985 C C . GLU A 1 258 ? -37.552 20.312 -25.946 1.00 54.94 258 GLU A C 1
ATOM 1987 O O . GLU A 1 258 ? -36.407 20.695 -25.702 1.00 54.94 258 GLU A O 1
ATOM 1992 N N . GLY A 1 259 ? -37.792 19.170 -26.597 1.00 55.53 259 GLY A N 1
ATOM 1993 C CA . GLY A 1 259 ? -36.721 18.439 -27.271 1.00 55.53 259 GLY A CA 1
ATOM 1994 C C . GLY A 1 259 ? -36.974 16.963 -27.540 1.00 55.53 259 GLY A C 1
ATOM 1995 O O . GLY A 1 259 ? -36.103 16.146 -27.257 1.00 55.53 259 GLY A O 1
ATOM 1996 N N . GLU A 1 260 ? -38.140 16.616 -28.089 1.00 52.72 260 GLU A N 1
ATOM 1997 C CA . GLU A 1 260 ? -38.267 15.419 -28.924 1.00 52.72 260 GLU A CA 1
ATOM 1998 C C . GLU A 1 260 ? -37.292 15.492 -30.113 1.00 52.72 260 GLU A C 1
ATOM 2000 O O . GLU A 1 260 ? -37.145 16.526 -30.762 1.00 52.72 260 GLU A O 1
ATOM 2005 N N . GLY A 1 261 ? -36.667 14.359 -30.419 1.00 57.91 261 GLY A N 1
ATOM 2006 C CA . GLY A 1 261 ? -35.881 14.094 -31.623 1.00 57.91 261 GLY A CA 1
ATOM 2007 C C . GLY A 1 261 ? -35.181 12.755 -31.397 1.00 57.91 261 GLY A C 1
ATOM 2008 O O . GLY A 1 261 ? -34.277 12.672 -30.580 1.00 57.91 261 GLY A O 1
ATOM 2009 N N . GLY A 1 262 ? -35.630 11.622 -31.931 1.00 59.91 262 GLY A N 1
ATOM 2010 C CA . GLY A 1 262 ? -36.034 11.414 -33.313 1.00 59.91 262 GLY A CA 1
ATOM 2011 C C . GLY A 1 262 ? -34.792 11.030 -34.113 1.00 59.91 262 GLY A C 1
ATOM 2012 O O . GLY A 1 262 ? -34.200 11.915 -34.713 1.00 59.91 262 GLY A O 1
ATOM 2013 N N . PHE A 1 263 ? -34.368 9.763 -34.004 1.00 48.69 263 PHE A N 1
ATOM 2014 C CA . PHE A 1 263 ? -33.862 8.847 -35.046 1.00 48.69 263 PHE A CA 1
ATOM 2015 C C . PHE A 1 263 ? -33.369 7.546 -34.398 1.00 48.69 263 PHE A C 1
ATOM 2017 O O . PHE A 1 263 ? -32.655 7.623 -33.372 1.00 48.69 263 PHE A O 1
#

Secondary structure (DSSP, 8-state):
---TTSSSSSSSSTTTT-----------SSTHHHHHHHHHHHHHHHHHHHTTT---S-HHHHHHHHHHHHHT-----HHHHHHHHHHHHTSHHHHTHHHHHHHHHHHHHHHHHHHHHHHHHHHHHHHTT--TT--HHHIIIIIHHHHT-HHHHHHHHSHHHHHHHHHHHHHHHHHHHHHHHHHHHHHHHHHHHHHHHHHHHHS-S--GGGSHHHHHHHHHHHHHHHHHHHHHHHTT---------PPPPPP------------

Foldseek 3Di:
DDDPPPPPVVVPPPPPPPPDDDDDDPDPDDCPVVVVVVVVVVVVVVVVVVVVVPPPDDPPVVVVVVVCVLLVDDPDPPVCLVVLVVVLCPDPVNVCLVVLLVVLQVLLVQLVVLLVLLVVVQVQVVVVVDDLPDCPSVVVVVNVVCVVDVLSVCLRPDPVNSVVSNVSNVVSVVVNSVSSVVSSVSSVVSVVVVVVVVCVVPPPPPPPPPCPVPVVVVVVVVVVVVVVVVVVVVVPDDDDDDDDDDDDDDDDDDDDDDDDDDD

Radius of gyration: 32.3 Å; chains: 1; bounding box: 67×77×84 Å